Protein AF-A0AAN8IVN8-F1 (afdb_monomer)

Secondary structure (DSSP, 8-state):
-PPP--HHHHHHHHHHHHHHHTT-S-HHHHHHHTT---------PPSS---HHHHHIIIIIIIITTT-S-EEEE------STTHHHHHHHHHHHHHTT--EEEE-TT-TT---SS-SGGGTEEE-SPPHHHHHHHHHHHHHHTT---------SSTTHHHHHHHHHHHHHHHHHHH--

pLDDT: mean 81.19, std 12.85, range [35.75, 96.5]

Foldseek 3Di:
DADDPDPVVVVVVVVVLVCLLVLVDDPVSVVVNVPDRDDDFDLGAGDDAGDLVSLCCSCPVTVVVVVDQEAEAADPDLPLDPNLVVVLVNLQVQLVVVRAYEYEDQNRLLPDPVDDCVSSNYHYPHDHLLRVLLVVVVVCVVVVVPDDDDDDDPGRCRVVNVVSNVVSVVVVVVVVVD

Nearest PDB structures (foldseek):
  1ewk-assembly1_A  TM=6.893E-01  e=1.083E-02  Rattus norvegicus
  7dd7-assembly1_A  TM=6.695E-01  e=2.855E-02  Gallus gallus
  8jd1-assembly1_3  TM=7.230E-01  e=1.868E-01  Homo sapiens
  3rr2-assembly1_A  TM=3.334E-01  e=7.997E-01  Mycobacterium marinum M
  2zpu-assembly1_A  TM=4.147E-01  e=1.868E+00  Schizosaccharomyces pombe

InterPro domains:
  IPR001828 Receptor, ligand binding region [PF01094] (92-169)
  IPR028082 Periplasmic binding protein-like I [SSF53822] (85-172)

Sequence (178 aa):
HYANRSKAYDKAFKEVIRKINDGTSISSLRRLASKYTFGAVDCILPTGMFLVSDVLNCICNTIVRSKVALVIFVTASETYDSTTAAEQYFLTLAAYTGIPVIAWNADNSGFTFGKDLTPFRIIQMAPPIEHQIRAMIALLRRYSWSKFGVVCSQMAGSSEFIKSVRHEIAEASNKSAK

Structure (mmCIF, N/CA/C/O backbone):
data_AF-A0AAN8IVN8-F1
#
_entry.id   AF-A0AAN8IVN8-F1
#
loop_
_atom_site.group_PDB
_atom_site.id
_atom_site.type_symbol
_atom_site.label_atom_id
_atom_site.label_alt_id
_atom_site.label_comp_id
_atom_site.label_asym_id
_atom_site.label_entity_id
_atom_site.label_seq_id
_atom_site.pdbx_PDB_ins_code
_atom_site.Cartn_x
_atom_site.Cartn_y
_atom_site.Cartn_z
_atom_site.occupancy
_atom_site.B_iso_or_equiv
_atom_site.auth_seq_id
_atom_site.auth_comp_id
_atom_site.auth_asym_id
_atom_site.auth_atom_id
_atom_site.pdbx_PDB_model_num
ATOM 1 N N . HIS A 1 1 ? -22.993 7.144 -6.247 1.00 35.75 1 HIS A N 1
ATOM 2 C CA . HIS A 1 1 ? -23.231 5.699 -6.060 1.00 35.75 1 HIS A CA 1
ATOM 3 C C . HIS A 1 1 ? -22.227 5.184 -5.040 1.00 35.75 1 HIS A C 1
ATOM 5 O O . HIS A 1 1 ? -21.040 5.223 -5.323 1.00 35.75 1 HIS A O 1
ATOM 11 N N . TYR A 1 2 ? -22.668 4.806 -3.837 1.00 40.41 2 TYR A N 1
ATOM 12 C CA . TYR A 1 2 ? -21.771 4.225 -2.832 1.00 40.41 2 TYR A CA 1
ATOM 13 C C . TYR A 1 2 ? -21.287 2.852 -3.306 1.00 40.41 2 TYR A C 1
ATOM 15 O O . TYR A 1 2 ? -22.070 2.072 -3.849 1.00 40.41 2 TYR A O 1
ATOM 23 N N . ALA A 1 3 ? -19.995 2.586 -3.134 1.00 55.66 3 ALA A N 1
ATOM 24 C CA . ALA A 1 3 ? -19.373 1.330 -3.518 1.00 55.66 3 ALA A CA 1
ATOM 25 C C . ALA A 1 3 ? -20.035 0.143 -2.805 1.00 55.66 3 ALA A C 1
ATOM 27 O O . ALA A 1 3 ? -20.200 0.152 -1.584 1.00 55.66 3 ALA A O 1
ATOM 28 N N . ASN A 1 4 ? -20.336 -0.921 -3.551 1.00 57.69 4 ASN A N 1
ATOM 29 C CA . ASN A 1 4 ? -20.544 -2.223 -2.932 1.00 57.69 4 ASN A CA 1
ATOM 30 C C . ASN A 1 4 ? -19.182 -2.739 -2.459 1.00 57.69 4 ASN A C 1
ATOM 32 O O . ASN A 1 4 ? -18.261 -2.908 -3.256 1.00 57.69 4 ASN A O 1
ATOM 36 N N . ARG A 1 5 ? -19.068 -2.985 -1.152 1.00 67.31 5 ARG A N 1
ATOM 37 C CA . ARG A 1 5 ? -17.901 -3.592 -0.502 1.00 67.31 5 ARG A CA 1
ATOM 38 C C . ARG A 1 5 ? -17.382 -4.781 -1.320 1.00 67.31 5 ARG A C 1
ATOM 40 O O . ARG A 1 5 ? -18.162 -5.671 -1.670 1.00 67.31 5 ARG A O 1
ATOM 47 N N . SER A 1 6 ? -16.071 -4.839 -1.578 1.00 74.44 6 SER A N 1
ATOM 48 C CA . SER A 1 6 ? -15.468 -6.034 -2.180 1.00 74.44 6 SER A CA 1
ATOM 49 C C . SER A 1 6 ? -15.723 -7.235 -1.271 1.00 74.44 6 SER A C 1
ATOM 51 O O . SER A 1 6 ? -15.199 -7.315 -0.158 1.00 74.44 6 SER A O 1
ATOM 53 N N . LYS A 1 7 ? -16.545 -8.177 -1.748 1.00 79.94 7 LYS A N 1
ATOM 54 C CA . LYS A 1 7 ? -16.910 -9.389 -0.997 1.00 79.94 7 LYS A CA 1
ATOM 55 C C . LYS A 1 7 ? -15.683 -10.240 -0.664 1.00 79.94 7 LYS A C 1
ATOM 57 O O . LYS A 1 7 ? -15.658 -10.888 0.380 1.00 79.94 7 LYS A O 1
ATOM 62 N N . ALA A 1 8 ? -14.674 -10.228 -1.537 1.00 81.44 8 ALA A N 1
ATOM 63 C CA . ALA A 1 8 ? -13.428 -10.957 -1.335 1.00 81.44 8 ALA A CA 1
ATOM 64 C C . ALA A 1 8 ? -12.632 -10.381 -0.156 1.00 81.44 8 ALA A C 1
ATOM 66 O O . ALA A 1 8 ? -12.300 -11.123 0.769 1.00 81.44 8 ALA A O 1
ATOM 67 N N . TYR A 1 9 ? -12.399 -9.062 -0.143 1.00 81.38 9 TYR A N 1
ATOM 68 C CA . TYR A 1 9 ? -11.681 -8.412 0.956 1.00 81.38 9 TYR A CA 1
ATOM 69 C C . TYR A 1 9 ? -12.465 -8.471 2.264 1.00 81.38 9 TYR A C 1
ATOM 71 O O . TYR A 1 9 ? -11.883 -8.786 3.295 1.00 81.38 9 TYR A O 1
ATOM 79 N N . ASP A 1 10 ? -13.785 -8.261 2.233 1.00 84.19 10 ASP A N 1
ATOM 80 C CA . ASP A 1 10 ? -14.632 -8.397 3.424 1.00 84.19 10 ASP A CA 1
ATOM 81 C C . ASP A 1 10 ? -14.490 -9.776 4.078 1.00 84.19 10 ASP A C 1
ATOM 83 O O . ASP A 1 10 ? -14.203 -9.897 5.271 1.00 84.19 10 ASP A O 1
ATOM 87 N N . LYS A 1 11 ? -14.632 -10.835 3.272 1.00 88.56 11 LYS A N 1
ATOM 88 C CA . LYS A 1 11 ? -14.490 -12.211 3.746 1.00 88.56 11 LYS A CA 1
ATOM 89 C C . LYS A 1 11 ? -13.089 -12.469 4.298 1.00 88.56 11 LYS A C 1
ATOM 91 O O . LYS A 1 11 ? -12.967 -13.084 5.356 1.00 88.56 11 LYS A O 1
ATOM 96 N N . ALA A 1 12 ? -12.050 -11.996 3.610 1.00 88.00 12 ALA A N 1
ATOM 97 C CA . ALA A 1 12 ? -10.670 -12.156 4.053 1.00 88.00 12 ALA A CA 1
ATOM 98 C C . ALA A 1 12 ? -10.418 -11.457 5.399 1.00 88.00 12 ALA A C 1
ATOM 100 O O . ALA A 1 12 ? -9.887 -12.082 6.314 1.00 88.00 12 ALA A O 1
ATOM 101 N N . PHE A 1 13 ? -10.855 -10.205 5.562 1.00 88.44 13 PHE A N 1
ATOM 102 C CA . PHE A 1 13 ? -10.682 -9.459 6.810 1.00 88.44 13 PHE A CA 1
ATOM 103 C C . PHE A 1 13 ? -11.435 -10.086 7.978 1.00 88.44 13 PHE A C 1
ATOM 105 O O . PHE A 1 13 ? -10.852 -10.274 9.047 1.00 88.44 13 PHE A O 1
ATOM 112 N N . LYS A 1 14 ? -12.701 -10.468 7.775 1.00 89.88 14 LYS A N 1
ATOM 113 C CA . LYS A 1 14 ? -13.495 -11.154 8.804 1.00 89.88 14 LYS A CA 1
ATOM 114 C C . LYS A 1 14 ? -12.831 -12.449 9.252 1.00 89.88 14 LYS A C 1
ATOM 116 O O . LYS A 1 14 ? -12.724 -12.697 10.450 1.00 89.88 14 LYS A O 1
ATOM 121 N N . GLU A 1 15 ? -12.338 -13.244 8.307 1.00 90.44 15 GLU A N 1
ATOM 122 C CA . GLU A 1 15 ? -11.672 -14.505 8.619 1.00 90.44 15 GLU A CA 1
ATOM 123 C C . GLU A 1 15 ? -10.339 -14.296 9.349 1.00 90.44 15 GLU A C 1
ATOM 125 O O . GLU A 1 15 ? -10.034 -15.024 10.293 1.00 90.44 15 GLU A O 1
ATOM 130 N N . VAL A 1 16 ? -9.556 -13.285 8.965 1.00 88.62 16 VAL A N 1
ATOM 131 C CA . VAL A 1 16 ? -8.301 -12.944 9.651 1.00 88.62 16 VAL A CA 1
ATOM 132 C C . VAL A 1 16 ? -8.567 -12.497 11.087 1.00 88.62 16 VAL A C 1
ATOM 134 O O . VAL A 1 16 ? -7.938 -13.017 12.006 1.00 88.62 16 VAL A O 1
ATOM 137 N N . ILE A 1 17 ? -9.524 -11.591 11.302 1.00 90.00 17 ILE A N 1
ATOM 138 C CA . ILE A 1 17 ? -9.888 -11.115 12.646 1.00 90.00 17 ILE A CA 1
ATOM 139 C C . ILE A 1 17 ? -10.388 -12.274 13.507 1.00 90.00 17 ILE A C 1
ATOM 141 O O . ILE A 1 17 ? -9.952 -12.420 14.648 1.00 90.00 17 ILE A O 1
ATOM 145 N N . ARG A 1 18 ? -11.239 -13.140 12.945 1.00 90.19 18 ARG A N 1
ATOM 146 C CA . ARG A 1 18 ? -11.730 -14.339 13.627 1.00 90.19 18 ARG A CA 1
ATOM 147 C C . ARG A 1 18 ? -10.575 -15.246 14.060 1.00 90.19 18 ARG A C 1
ATOM 149 O O . ARG A 1 18 ? -10.473 -15.574 15.233 1.00 90.19 18 ARG A O 1
ATOM 156 N N . LYS A 1 19 ? -9.646 -15.582 13.157 1.00 88.88 19 LYS A N 1
ATOM 157 C CA . LYS A 1 19 ? -8.476 -16.422 13.482 1.00 88.88 19 LYS A CA 1
ATOM 158 C C . LYS A 1 19 ? -7.558 -15.811 14.541 1.00 88.88 19 LYS A C 1
ATOM 160 O O . LYS A 1 19 ? -6.972 -16.547 15.337 1.00 88.88 19 LYS A O 1
ATOM 165 N N . ILE A 1 20 ? -7.399 -14.485 14.536 1.00 87.94 20 ILE A N 1
ATOM 166 C CA . ILE A 1 20 ? -6.619 -13.775 15.556 1.00 87.94 20 ILE A CA 1
ATOM 167 C C . ILE A 1 20 ? -7.318 -13.893 16.910 1.00 87.94 20 ILE A C 1
ATOM 169 O O . ILE A 1 20 ? -6.680 -14.320 17.867 1.00 87.94 20 ILE A O 1
ATOM 173 N N . ASN A 1 21 ? -8.611 -13.577 16.981 1.00 89.69 21 ASN A N 1
ATOM 174 C CA . ASN A 1 21 ? -9.381 -13.617 18.226 1.00 89.69 21 ASN A CA 1
ATOM 175 C C . ASN A 1 21 ? -9.509 -15.040 18.792 1.00 89.69 21 ASN A C 1
ATOM 177 O O . ASN A 1 21 ? -9.372 -15.228 19.996 1.00 89.69 21 ASN A O 1
ATOM 181 N N . ASP A 1 22 ? -9.675 -16.046 17.931 1.00 87.25 22 ASP A N 1
ATOM 182 C CA . ASP A 1 22 ? -9.774 -17.454 18.334 1.00 87.25 22 ASP A CA 1
ATOM 183 C C . ASP A 1 22 ? -8.418 -18.038 18.788 1.00 87.25 22 ASP A C 1
ATOM 185 O O . ASP A 1 22 ? -8.343 -19.189 19.216 1.00 87.25 22 ASP A O 1
ATOM 189 N N . GLY A 1 23 ? -7.307 -17.299 18.641 1.00 79.56 23 GLY A N 1
ATOM 190 C CA . GLY A 1 23 ? -5.965 -17.780 18.994 1.00 79.56 23 GLY A CA 1
ATOM 191 C C . GLY A 1 23 ? -5.499 -18.995 18.176 1.00 79.56 23 GLY A C 1
ATOM 192 O O . GLY A 1 23 ? -4.530 -19.666 18.554 1.00 79.56 23 GLY A O 1
ATOM 193 N N . THR A 1 24 ? -6.183 -19.270 17.059 1.00 74.62 24 THR A N 1
ATOM 194 C CA . THR A 1 24 ? -5.879 -20.338 16.088 1.00 74.62 24 THR A CA 1
ATOM 195 C C . THR A 1 24 ? -4.793 -19.927 15.092 1.00 74.62 24 THR A C 1
ATOM 197 O O . THR A 1 24 ? -4.368 -20.726 14.261 1.00 74.62 24 THR A O 1
ATOM 200 N N . SER A 1 25 ? -4.330 -18.681 15.188 1.00 69.06 25 SER A N 1
ATOM 201 C CA . SER A 1 25 ? -3.218 -18.142 14.413 1.00 69.06 25 SER A CA 1
ATOM 202 C C . SER A 1 25 ? -1.839 -18.541 14.982 1.00 69.06 25 SER A C 1
ATOM 204 O O . SER A 1 25 ? -1.731 -19.317 15.932 1.00 69.06 25 SER A O 1
ATOM 206 N N . ILE A 1 26 ? -0.767 -18.011 14.382 1.00 71.56 26 ILE A N 1
ATOM 207 C CA . ILE A 1 26 ? 0.643 -18.265 14.736 1.00 71.56 26 ILE A CA 1
ATOM 208 C C . ILE A 1 26 ? 0.877 -18.031 16.243 1.00 71.56 26 ILE A C 1
ATOM 210 O O . ILE A 1 26 ? 0.257 -17.158 16.852 1.00 71.56 26 ILE A O 1
ATOM 214 N N . SER A 1 27 ? 1.797 -18.786 16.855 1.00 70.31 27 SER A N 1
ATOM 215 C CA . SER A 1 27 ? 2.101 -18.756 18.300 1.00 70.31 27 SER A CA 1
ATOM 216 C C . SER A 1 27 ? 2.322 -17.349 18.880 1.00 70.31 27 SER A C 1
ATOM 218 O O . SER A 1 27 ? 1.907 -17.075 20.007 1.00 70.31 27 SER A O 1
ATOM 220 N N . SER A 1 28 ? 2.906 -16.432 18.103 1.00 70.44 28 SER A N 1
ATOM 221 C CA . SER A 1 28 ? 3.106 -15.022 18.464 1.00 70.44 28 SER A CA 1
ATOM 222 C C . SER A 1 28 ? 1.795 -14.242 18.644 1.00 70.44 28 SER A C 1
ATOM 224 O O . SER A 1 28 ? 1.711 -13.375 19.517 1.00 70.44 28 SER A O 1
ATOM 226 N N . LEU A 1 29 ? 0.757 -14.574 17.873 1.00 74.12 29 LEU A N 1
ATOM 227 C CA . LEU A 1 29 ? -0.564 -13.941 17.921 1.00 74.12 29 LEU A CA 1
ATOM 228 C C . LEU A 1 29 ? -1.448 -14.519 19.032 1.00 74.12 29 LEU A C 1
ATOM 230 O O . LEU A 1 29 ? -2.294 -13.803 19.564 1.00 74.12 29 LEU A O 1
ATOM 234 N N . ARG A 1 30 ? -1.208 -15.762 19.470 1.00 77.00 30 ARG A N 1
ATOM 235 C CA . ARG A 1 30 ? -1.944 -16.370 20.595 1.00 77.00 30 ARG A CA 1
ATOM 236 C C . ARG A 1 30 ? -1.813 -15.550 21.885 1.00 77.00 30 ARG A C 1
ATOM 238 O O . ARG A 1 30 ? -2.778 -15.398 22.628 1.00 77.00 30 ARG A O 1
ATOM 245 N N . ARG A 1 31 ? -0.641 -14.951 22.122 1.00 81.75 31 ARG A N 1
ATOM 246 C CA . ARG A 1 31 ? -0.412 -14.048 23.264 1.00 81.75 31 ARG A CA 1
ATOM 247 C C . ARG A 1 31 ? -1.229 -12.754 23.170 1.00 81.75 31 ARG A C 1
ATOM 249 O O . ARG A 1 31 ? -1.609 -12.203 24.200 1.00 81.75 31 ARG A O 1
ATOM 256 N N . LEU A 1 32 ? -1.491 -12.259 21.959 1.00 81.19 32 LEU A N 1
ATOM 257 C CA . LEU A 1 32 ? -2.350 -11.090 21.753 1.00 81.19 32 LEU A CA 1
ATOM 258 C C . LEU A 1 32 ? -3.817 -11.455 21.963 1.00 81.19 32 LEU A C 1
ATOM 260 O O . LEU A 1 32 ? -4.496 -10.739 22.687 1.00 81.19 32 LEU A O 1
ATOM 264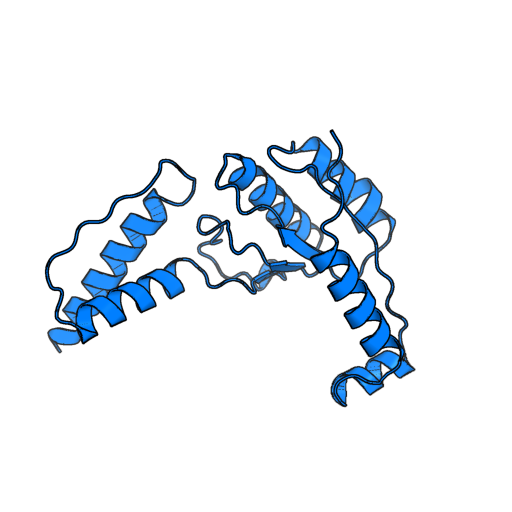 N N . ALA A 1 33 ? -4.259 -12.595 21.429 1.00 82.88 33 ALA A N 1
ATOM 265 C CA . ALA A 1 33 ? -5.625 -13.098 21.586 1.00 82.88 33 ALA A CA 1
ATOM 266 C C . ALA A 1 33 ? -6.037 -13.257 23.060 1.00 82.88 33 ALA A C 1
ATOM 268 O O . ALA A 1 33 ? -7.166 -12.967 23.431 1.00 82.88 33 ALA A O 1
ATOM 269 N N . SER A 1 34 ? -5.097 -13.648 23.932 1.00 84.81 34 SER A N 1
ATOM 270 C CA . SER A 1 34 ? -5.359 -13.751 25.377 1.00 84.81 34 SER A CA 1
ATOM 271 C C . SER A 1 34 ? -5.525 -12.408 26.102 1.00 84.81 34 SER A C 1
ATOM 273 O O . SER A 1 34 ? -5.957 -12.393 27.250 1.00 84.81 34 SER A O 1
ATOM 275 N N . LYS A 1 35 ? -5.124 -11.291 25.481 1.00 88.44 35 LYS A N 1
ATOM 276 C CA . LYS A 1 35 ? -5.073 -9.961 26.117 1.00 88.44 35 LYS A CA 1
ATOM 277 C C . LYS A 1 35 ? -5.962 -8.923 25.439 1.00 88.44 35 LYS A C 1
ATOM 279 O O . LYS A 1 35 ? -6.313 -7.931 26.069 1.00 88.44 35 LYS A O 1
ATOM 284 N N . TYR A 1 36 ? -6.284 -9.126 24.167 1.00 88.56 36 TYR A N 1
ATOM 285 C CA . TYR A 1 36 ? -6.974 -8.160 23.328 1.00 88.56 36 TYR A CA 1
ATOM 286 C C . TYR A 1 36 ? -7.990 -8.864 22.436 1.00 88.56 36 TYR A C 1
ATOM 288 O O . TYR A 1 36 ? -7.738 -9.956 21.929 1.00 88.56 36 TYR A O 1
ATOM 296 N N . THR A 1 37 ? -9.103 -8.183 22.185 1.00 90.50 37 THR A N 1
ATOM 297 C CA . THR A 1 37 ? -10.094 -8.576 21.184 1.00 90.50 37 THR A CA 1
ATOM 298 C C . THR A 1 37 ? -10.064 -7.562 20.054 1.00 90.50 37 THR A C 1
ATOM 300 O O . THR A 1 37 ? -10.208 -6.361 20.280 1.00 90.50 37 THR A O 1
ATOM 303 N N . PHE A 1 38 ? -9.859 -8.040 18.833 1.00 89.69 38 PHE A N 1
ATOM 304 C CA . PHE A 1 38 ? -9.792 -7.201 17.647 1.00 89.69 38 PHE A CA 1
ATOM 305 C C . PHE A 1 38 ? -11.185 -7.033 17.043 1.00 89.69 38 PHE A C 1
ATOM 307 O O . PHE A 1 38 ? -11.905 -8.013 16.839 1.00 89.69 38 PHE A O 1
ATOM 314 N N . GLY A 1 39 ? -11.544 -5.787 16.736 1.00 91.62 39 GLY A N 1
ATOM 315 C CA . GLY A 1 39 ? -12.751 -5.420 16.000 1.00 91.62 39 GLY A CA 1
ATOM 316 C C . GLY A 1 39 ? -12.400 -4.673 14.715 1.00 91.62 39 GLY A C 1
ATOM 317 O O . GLY A 1 39 ? -11.383 -3.981 14.656 1.00 91.62 39 GLY A O 1
ATOM 318 N N . ALA A 1 40 ? -13.239 -4.817 13.689 1.00 91.25 40 ALA A N 1
ATOM 319 C CA . ALA A 1 40 ? -13.135 -4.035 12.461 1.00 91.25 40 ALA A CA 1
ATOM 320 C C . ALA A 1 40 ? -13.981 -2.763 12.564 1.00 91.25 40 ALA A C 1
ATOM 322 O O . ALA A 1 40 ? -15.120 -2.809 13.028 1.00 91.25 40 ALA A O 1
ATOM 323 N N . VAL A 1 41 ? -13.437 -1.653 12.071 1.00 93.12 41 VAL A N 1
ATOM 324 C CA . VAL A 1 41 ? -14.181 -0.419 11.812 1.00 93.12 41 VAL A CA 1
ATOM 325 C C . VAL A 1 41 ? -14.068 -0.142 10.323 1.00 93.12 41 VAL A C 1
ATOM 327 O O . VAL A 1 41 ? -12.968 0.045 9.805 1.00 93.12 41 VAL A O 1
ATOM 330 N N . ASP A 1 42 ? -15.205 -0.146 9.634 1.00 90.44 42 ASP A N 1
ATOM 331 C CA . ASP A 1 42 ? -15.236 0.019 8.188 1.00 90.44 42 ASP A CA 1
ATOM 332 C C . ASP A 1 42 ? -15.258 1.498 7.814 1.00 90.44 42 ASP A C 1
ATOM 334 O O . ASP A 1 42 ? -16.136 2.248 8.237 1.00 90.44 42 ASP A O 1
ATOM 338 N N . CYS A 1 43 ? -14.315 1.895 6.963 1.00 90.38 43 CYS A N 1
ATOM 339 C CA . CYS A 1 43 ? -14.267 3.219 6.366 1.00 90.38 43 CYS A CA 1
ATOM 340 C C . CYS A 1 43 ? -14.226 3.080 4.845 1.00 90.38 43 CYS A C 1
ATOM 342 O O . CYS A 1 43 ? -13.167 2.876 4.255 1.00 90.38 43 CYS A O 1
ATOM 344 N N . ILE A 1 44 ? -15.405 3.084 4.222 1.00 86.69 44 ILE A N 1
ATOM 345 C CA . ILE A 1 44 ? -15.559 2.752 2.803 1.00 86.69 44 ILE A CA 1
ATOM 346 C C . ILE A 1 44 ? -15.536 4.041 1.988 1.00 86.69 44 ILE A C 1
ATOM 348 O O . ILE A 1 44 ? -16.476 4.835 2.048 1.00 86.69 44 ILE A O 1
ATOM 352 N N . LEU A 1 45 ? -14.468 4.229 1.217 1.00 85.69 45 LEU A N 1
ATOM 353 C CA . LEU A 1 45 ? -14.384 5.297 0.226 1.00 85.69 45 LEU A CA 1
ATOM 354 C C . LEU A 1 45 ? -15.172 4.915 -1.045 1.00 85.69 45 LEU A C 1
ATOM 356 O O . LEU A 1 45 ? -15.316 3.723 -1.344 1.00 85.69 45 LEU A O 1
ATOM 360 N N . PRO A 1 46 ? -15.713 5.898 -1.788 1.00 80.31 46 PRO A N 1
ATOM 361 C CA . PRO A 1 46 ? -16.348 5.653 -3.081 1.00 80.31 46 PRO A CA 1
ATOM 362 C C . PRO A 1 46 ? -15.428 4.919 -4.070 1.00 80.31 46 PRO A C 1
ATOM 364 O O . PRO A 1 46 ? -14.215 5.103 -4.061 1.00 80.31 46 PRO A O 1
ATOM 367 N N . THR A 1 47 ? -16.016 4.099 -4.943 1.00 73.44 47 THR A N 1
ATOM 368 C CA . THR A 1 47 ? -15.322 3.490 -6.091 1.00 73.44 47 THR A CA 1
ATOM 369 C C . THR A 1 47 ? -15.128 4.511 -7.203 1.00 73.44 47 THR A C 1
ATOM 371 O O . THR A 1 47 ? -16.058 5.269 -7.491 1.00 73.44 47 THR A O 1
ATOM 374 N N . GLY A 1 48 ? -13.983 4.465 -7.884 1.00 70.19 48 GLY A N 1
ATOM 375 C CA . GLY A 1 48 ? -13.603 5.511 -8.833 1.00 70.19 48 GLY A CA 1
ATOM 376 C C . GLY A 1 48 ? -13.284 6.807 -8.090 1.00 70.19 48 GLY A C 1
ATOM 377 O O . GLY A 1 48 ? -12.888 6.770 -6.927 1.00 70.19 48 GLY A O 1
ATOM 378 N N . MET A 1 49 ? -13.437 7.957 -8.752 1.00 72.50 49 MET A N 1
ATOM 379 C CA . MET A 1 49 ? -13.063 9.260 -8.186 1.00 72.50 49 MET A CA 1
ATOM 380 C C . MET A 1 49 ? -13.782 9.548 -6.859 1.00 72.50 49 MET A C 1
ATOM 382 O O . MET A 1 49 ? -14.999 9.724 -6.829 1.00 72.50 49 MET A O 1
ATOM 386 N N . PHE A 1 50 ? -13.009 9.657 -5.777 1.00 78.06 50 PHE A N 1
ATOM 387 C CA . PHE A 1 50 ? -13.461 10.181 -4.489 1.00 78.06 50 PHE A CA 1
ATOM 388 C C . PHE A 1 50 ? -12.762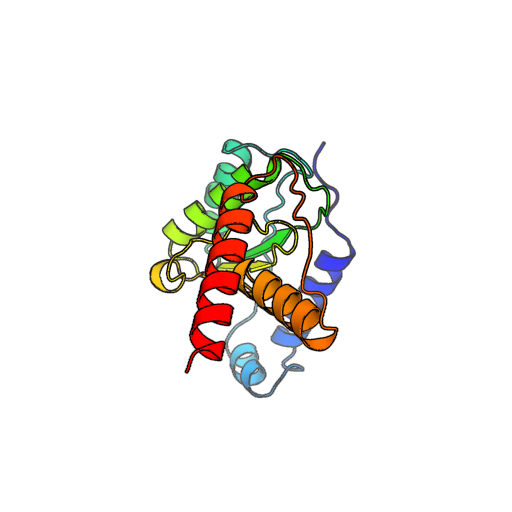 11.504 -4.174 1.00 78.06 50 PHE A C 1
ATOM 390 O O . PHE A 1 50 ? -11.649 11.771 -4.634 1.00 78.06 50 PHE A O 1
ATOM 397 N N . LEU A 1 51 ? -13.437 12.359 -3.413 1.00 83.62 51 LEU A N 1
ATOM 398 C CA . LEU A 1 51 ? -12.982 13.713 -3.121 1.00 83.62 51 LEU A CA 1
ATOM 399 C C . LEU A 1 51 ? -12.274 13.784 -1.766 1.00 83.62 51 LEU A C 1
ATOM 401 O O . LEU A 1 51 ? -12.426 12.927 -0.894 1.00 83.62 51 LEU A O 1
ATOM 405 N N . VAL A 1 52 ? -11.548 14.882 -1.547 1.00 85.19 52 VAL A N 1
ATOM 406 C CA . VAL A 1 52 ? -10.925 15.198 -0.250 1.00 85.19 52 VAL A CA 1
ATOM 407 C C . VAL A 1 52 ? -11.954 15.189 0.888 1.00 85.19 52 VAL A C 1
ATOM 409 O O . VAL A 1 52 ? -11.649 14.735 1.986 1.00 85.19 52 VAL A O 1
ATOM 412 N N . SER A 1 53 ? -13.191 15.620 0.632 1.00 89.62 53 SER A N 1
ATOM 413 C CA . SER A 1 53 ? -14.278 15.561 1.616 1.00 89.62 53 SER A CA 1
ATOM 414 C C . SER A 1 53 ? -14.615 14.135 2.052 1.00 89.62 53 SER A C 1
ATOM 416 O O . SER A 1 53 ? -14.899 13.918 3.228 1.00 89.62 53 SER A O 1
ATOM 418 N N . ASP A 1 54 ? -14.555 13.158 1.143 1.00 89.81 54 ASP A N 1
ATOM 419 C CA . ASP A 1 54 ? -14.813 11.749 1.462 1.00 89.81 54 ASP A CA 1
ATOM 420 C C . ASP A 1 54 ? -13.704 11.192 2.357 1.00 89.81 54 ASP A C 1
ATOM 422 O O . ASP A 1 54 ? -13.977 10.526 3.358 1.00 89.81 54 ASP A O 1
ATOM 426 N N . VAL A 1 55 ? -12.452 11.555 2.057 1.00 90.12 55 VAL A N 1
ATOM 427 C CA . VAL A 1 55 ? -11.284 11.222 2.884 1.00 90.12 55 VAL A CA 1
ATOM 428 C C . VAL A 1 55 ? -11.395 11.835 4.278 1.00 90.12 55 VAL A C 1
ATOM 430 O O . VAL A 1 55 ? -11.224 11.128 5.271 1.00 90.12 55 VAL A O 1
ATOM 433 N N . LEU A 1 56 ? -11.709 13.129 4.373 1.00 92.75 56 LEU A N 1
ATOM 434 C CA . LEU A 1 56 ? -11.852 13.827 5.652 1.00 92.75 56 LEU A CA 1
ATOM 435 C C . LEU A 1 56 ? -12.994 13.247 6.483 1.00 92.75 56 LEU A C 1
ATOM 437 O O . LEU A 1 56 ? -12.823 13.014 7.677 1.00 92.75 56 LEU A O 1
ATOM 441 N N . ASN A 1 57 ? -14.138 12.955 5.863 1.00 93.56 57 ASN A N 1
ATOM 442 C CA . ASN A 1 57 ? -15.248 12.297 6.545 1.00 93.56 57 ASN A CA 1
ATOM 443 C C . ASN A 1 57 ? -14.843 10.915 7.064 1.00 93.56 57 ASN A C 1
ATOM 445 O O . ASN A 1 57 ? -15.129 10.581 8.213 1.00 93.56 57 ASN A O 1
ATOM 449 N N . CYS A 1 58 ? -14.140 10.131 6.248 1.00 93.56 58 CYS A N 1
ATOM 450 C CA . CYS A 1 58 ? -13.636 8.825 6.642 1.00 93.56 58 CYS A CA 1
ATOM 451 C C . CYS A 1 58 ? -12.676 8.931 7.844 1.00 93.56 58 CYS A C 1
ATOM 453 O O . CYS A 1 58 ? -12.884 8.301 8.886 1.00 93.56 58 CYS A O 1
ATOM 455 N N . ILE A 1 59 ? -11.666 9.795 7.757 1.00 93.94 59 ILE A N 1
ATOM 456 C CA . ILE A 1 59 ? -10.657 9.936 8.808 1.00 93.94 59 ILE A CA 1
ATOM 457 C C . ILE A 1 59 ? -11.261 10.531 10.085 1.00 93.94 59 ILE A C 1
ATOM 459 O O . ILE A 1 59 ? -11.168 9.923 11.152 1.00 93.94 59 ILE A O 1
ATOM 463 N N . CYS A 1 60 ? -11.920 11.684 9.997 1.00 94.31 60 CYS A N 1
ATOM 464 C CA . CYS A 1 60 ? -12.397 12.408 11.173 1.00 94.31 60 CYS A CA 1
ATOM 465 C C . CYS A 1 60 ? -13.592 11.716 11.836 1.00 94.31 60 CYS A C 1
ATOM 467 O O . CYS A 1 60 ? -13.597 11.518 13.053 1.00 94.31 60 CYS A O 1
ATOM 469 N N . ASN A 1 61 ? -14.601 11.321 11.054 1.00 95.56 61 ASN A N 1
ATOM 470 C CA . ASN A 1 61 ? -15.869 10.849 11.616 1.00 95.56 61 ASN A CA 1
ATOM 471 C C . ASN A 1 61 ? -15.885 9.346 11.899 1.00 95.56 61 ASN A C 1
ATOM 473 O O . ASN A 1 61 ? -16.730 8.906 12.680 1.00 95.56 61 ASN A O 1
ATOM 477 N N . THR A 1 62 ? -14.956 8.577 11.320 1.00 95.19 62 THR A N 1
ATOM 478 C CA . THR A 1 62 ? -14.904 7.117 11.489 1.00 95.19 62 THR A CA 1
ATOM 479 C C . THR A 1 62 ? -13.621 6.675 12.184 1.00 95.19 62 THR A C 1
ATOM 481 O O . THR A 1 62 ? -13.693 6.160 13.298 1.00 95.19 62 THR A O 1
ATOM 484 N N . ILE A 1 63 ? -12.451 6.907 11.582 1.00 95.38 63 ILE A N 1
ATOM 485 C CA . ILE A 1 63 ? -11.159 6.381 12.067 1.00 95.38 63 ILE A CA 1
ATOM 486 C C . ILE A 1 63 ? -10.788 6.995 13.424 1.00 95.38 63 ILE A C 1
ATOM 488 O O . ILE A 1 63 ? -10.635 6.279 14.417 1.00 95.38 63 ILE A O 1
ATOM 492 N N . VAL A 1 64 ? -10.698 8.326 13.491 1.00 94.31 64 VAL A N 1
ATOM 493 C CA . VAL A 1 64 ? -10.303 9.053 14.708 1.00 94.31 64 VAL A CA 1
ATOM 494 C C . VAL A 1 64 ? -11.376 8.918 15.786 1.00 94.31 64 VAL A C 1
ATOM 496 O O . VAL A 1 64 ? -11.066 8.608 16.937 1.00 94.31 64 VAL A O 1
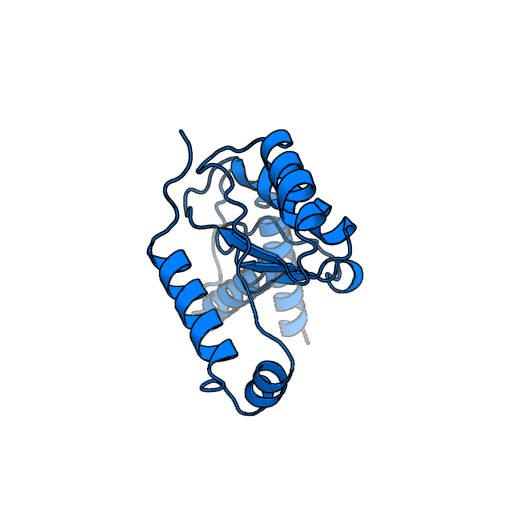ATOM 499 N N . ARG A 1 65 ? -12.653 9.074 15.414 1.00 95.44 65 ARG A N 1
ATOM 500 C CA . ARG A 1 65 ? -13.781 8.964 16.350 1.00 95.44 65 ARG A CA 1
ATOM 501 C C . ARG A 1 65 ? -13.879 7.584 17.003 1.00 95.44 65 ARG A C 1
ATOM 503 O O . ARG A 1 65 ? -14.167 7.502 18.196 1.00 95.44 65 ARG A O 1
ATOM 510 N N . SER A 1 66 ? -13.607 6.519 16.248 1.00 95.62 66 SER A N 1
ATOM 511 C CA . SER A 1 66 ? -13.640 5.138 16.753 1.00 95.62 66 SER A CA 1
ATOM 512 C C . SER A 1 66 ? -12.368 4.730 17.499 1.00 95.62 66 SER A C 1
ATOM 514 O O . SER A 1 66 ? -12.293 3.603 17.981 1.00 95.62 66 SER A O 1
ATOM 516 N N . LYS A 1 67 ? -11.377 5.630 17.613 1.00 94.69 67 LYS A N 1
ATOM 517 C CA . LYS A 1 67 ? -10.098 5.395 18.302 1.00 94.69 67 LYS A CA 1
ATOM 518 C C . LYS A 1 67 ? -9.390 4.130 17.804 1.00 94.69 67 LYS A C 1
ATOM 520 O O . LYS A 1 67 ? -8.948 3.302 18.601 1.00 94.69 67 LYS A O 1
ATOM 525 N N . VAL A 1 68 ? -9.315 3.955 16.484 1.00 95.00 68 VAL A N 1
ATOM 526 C CA . VAL A 1 68 ? -8.663 2.773 15.907 1.00 95.00 68 VAL A CA 1
ATOM 527 C C . VAL A 1 68 ? -7.162 2.766 16.216 1.00 95.00 68 VAL A C 1
ATOM 529 O O . VAL A 1 68 ? -6.514 3.810 16.243 1.00 95.00 68 VAL A O 1
ATOM 532 N N . ALA A 1 69 ? -6.600 1.577 16.442 1.00 93.19 69 ALA A N 1
ATOM 533 C CA . ALA A 1 69 ? -5.179 1.406 16.764 1.00 93.19 69 ALA A CA 1
ATOM 534 C C . ALA A 1 69 ? -4.285 1.196 15.526 1.00 93.19 69 ALA A C 1
ATOM 536 O O . ALA A 1 69 ? -3.068 1.345 15.611 1.00 93.19 69 ALA A O 1
ATOM 537 N N . LEU A 1 70 ? -4.880 0.812 14.396 1.00 93.56 70 LEU A N 1
ATOM 538 C CA . LEU A 1 70 ? -4.207 0.463 13.149 1.00 93.56 70 LEU A CA 1
ATOM 539 C C . LEU A 1 70 ? -5.172 0.712 11.989 1.00 93.56 70 LEU A C 1
ATOM 541 O O . LEU A 1 70 ? -6.342 0.336 12.076 1.00 93.56 70 LEU A O 1
ATOM 545 N N . VAL A 1 71 ? -4.674 1.290 10.899 1.00 94.06 71 VAL A N 1
ATOM 546 C CA . VAL A 1 71 ? -5.414 1.407 9.639 1.00 94.06 71 VAL A CA 1
ATOM 547 C C . VAL A 1 71 ? -4.861 0.392 8.648 1.00 94.06 71 VAL A C 1
ATOM 549 O O . VAL A 1 71 ? -3.655 0.338 8.419 1.00 94.06 71 VAL A O 1
ATOM 552 N N . ILE A 1 72 ? -5.742 -0.399 8.035 1.00 91.81 72 ILE A N 1
ATOM 553 C CA . ILE A 1 72 ? -5.394 -1.220 6.874 1.00 91.81 72 ILE A CA 1
ATOM 554 C C . ILE A 1 72 ? -6.076 -0.595 5.664 1.00 91.81 72 ILE A C 1
ATOM 556 O O . ILE A 1 72 ? -7.302 -0.592 5.573 1.00 91.81 72 ILE A O 1
ATOM 560 N N . PHE A 1 73 ? -5.277 -0.032 4.765 1.00 89.00 73 PHE A N 1
ATOM 561 C CA . PHE A 1 73 ? -5.761 0.606 3.548 1.00 89.00 73 PHE A CA 1
ATOM 562 C C . PHE A 1 73 ? -5.629 -0.365 2.379 1.00 89.00 73 PHE A C 1
ATOM 564 O O . PHE A 1 73 ? -4.531 -0.850 2.111 1.00 89.00 73 PHE A O 1
ATOM 571 N N . VAL A 1 74 ? -6.740 -0.656 1.702 1.00 84.62 74 VAL A N 1
ATOM 572 C CA . VAL A 1 74 ? -6.779 -1.574 0.558 1.00 84.62 74 VAL A CA 1
ATOM 573 C C . VAL A 1 74 ? -7.566 -0.943 -0.574 1.00 84.62 74 VAL A C 1
ATOM 575 O O . VAL A 1 74 ? -8.699 -0.503 -0.371 1.00 84.62 74 VAL A O 1
ATOM 578 N N . THR A 1 75 ? -6.985 -0.958 -1.765 1.00 77.50 75 THR A N 1
ATOM 579 C CA . THR A 1 75 ? -7.650 -0.570 -3.007 1.00 77.50 75 THR A CA 1
ATOM 580 C C . THR A 1 75 ? -8.207 -1.830 -3.671 1.00 77.50 75 THR A C 1
ATOM 582 O O . THR A 1 75 ? -7.555 -2.872 -3.735 1.00 77.50 75 THR A O 1
ATOM 585 N N . ALA A 1 76 ? -9.476 -1.783 -4.079 1.00 67.38 76 ALA A N 1
ATOM 586 C CA . ALA A 1 76 ? -10.147 -2.900 -4.752 1.00 67.38 76 ALA A CA 1
ATOM 587 C C . ALA A 1 76 ? -10.398 -2.634 -6.239 1.00 67.38 76 ALA A C 1
ATOM 589 O O . ALA A 1 76 ? -10.976 -3.481 -6.919 1.00 67.38 76 ALA A O 1
ATOM 590 N N . SER A 1 77 ? -10.016 -1.452 -6.717 1.00 60.59 77 SER A N 1
ATOM 591 C CA . SER A 1 77 ? -10.157 -1.068 -8.110 1.00 60.59 77 SER A CA 1
ATOM 592 C C . SER A 1 77 ? -8.811 -1.238 -8.792 1.00 60.59 77 SER A C 1
ATOM 594 O O . SER A 1 77 ? -7.831 -0.680 -8.336 1.00 60.59 77 SER A O 1
ATOM 596 N N . GLU A 1 78 ? -8.764 -1.984 -9.891 1.00 55.44 78 GLU A N 1
ATOM 597 C CA . GLU A 1 78 ? -7.624 -1.970 -10.824 1.00 55.44 78 GLU A CA 1
ATOM 598 C C . GLU A 1 78 ? -7.850 -0.938 -11.943 1.00 55.44 78 GLU A C 1
ATOM 600 O O . GLU A 1 78 ? -7.179 -0.937 -12.975 1.00 55.44 78 GLU A O 1
ATOM 605 N N . THR A 1 79 ? -8.850 -0.064 -11.783 1.00 54.03 79 THR A N 1
ATOM 606 C CA . THR A 1 79 ? -9.102 1.018 -12.729 1.00 54.03 79 THR A CA 1
ATOM 607 C C . THR A 1 79 ? -8.033 2.080 -12.530 1.00 54.03 79 THR A C 1
ATOM 609 O O . THR A 1 79 ? -8.158 2.937 -11.663 1.00 54.03 79 THR A O 1
ATOM 612 N N . TYR A 1 80 ? -6.983 1.993 -13.341 1.00 54.03 80 TYR A N 1
ATOM 6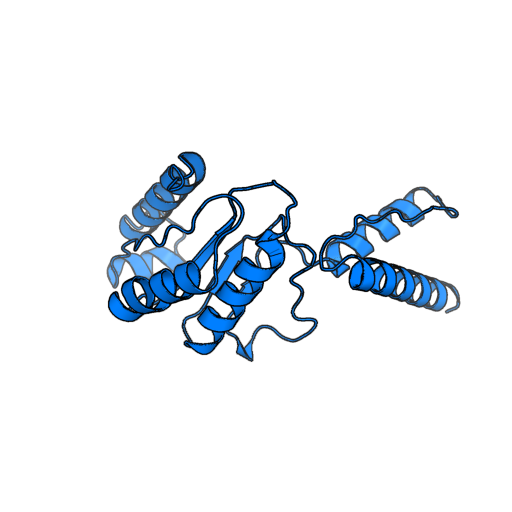13 C CA . TYR A 1 80 ? -5.908 2.969 -13.489 1.00 54.03 80 TYR A CA 1
ATOM 614 C C . TYR A 1 80 ? -6.451 4.344 -13.942 1.00 54.03 80 TYR A C 1
ATOM 616 O O . TYR A 1 80 ? -6.285 4.745 -15.094 1.00 54.03 80 TYR A O 1
ATOM 624 N N . ASP A 1 81 ? -7.163 5.048 -13.063 1.00 55.69 81 ASP A N 1
ATOM 625 C CA . ASP A 1 81 ? -7.802 6.338 -13.324 1.00 55.69 81 ASP A CA 1
ATOM 626 C C . ASP A 1 81 ? -7.215 7.456 -12.433 1.00 55.69 81 ASP A C 1
ATOM 628 O O . ASP A 1 81 ? -6.260 7.267 -11.680 1.00 55.69 81 ASP A O 1
ATOM 632 N N . SER A 1 82 ? -7.765 8.667 -12.539 1.00 56.75 82 SER A N 1
ATOM 633 C CA . SER A 1 82 ? -7.323 9.864 -11.805 1.00 56.75 82 SER A CA 1
ATOM 634 C C . SER A 1 82 ? -7.478 9.799 -10.273 1.00 56.75 82 SER A C 1
ATOM 636 O O . SER A 1 82 ? -7.133 10.765 -9.592 1.00 56.75 82 SER A O 1
ATOM 638 N N . THR A 1 83 ? -8.002 8.706 -9.708 1.00 57.81 83 THR A N 1
ATOM 639 C CA . THR A 1 83 ? -8.151 8.505 -8.251 1.00 57.81 83 THR A CA 1
ATOM 640 C C . THR A 1 83 ? -6.844 8.452 -7.492 1.00 57.81 83 THR A C 1
ATOM 642 O O . THR A 1 83 ? -6.840 8.713 -6.287 1.00 57.81 83 THR A O 1
ATOM 645 N N . THR A 1 84 ? -5.740 8.192 -8.199 1.00 64.12 84 THR A N 1
ATOM 646 C CA . THR A 1 84 ? -4.396 8.091 -7.637 1.00 64.12 84 THR A CA 1
ATOM 647 C C . THR A 1 84 ? -4.137 9.209 -6.628 1.00 64.12 84 THR A C 1
ATOM 649 O O . THR A 1 84 ? -3.730 8.925 -5.512 1.00 64.12 84 THR A O 1
ATOM 652 N N . ALA A 1 85 ? -4.461 10.467 -6.954 1.00 67.56 85 ALA A N 1
ATOM 653 C CA . ALA A 1 85 ? -4.202 11.623 -6.089 1.00 67.56 85 ALA A CA 1
ATOM 654 C C . ALA A 1 85 ? -4.964 11.599 -4.748 1.00 67.56 85 ALA A C 1
ATOM 656 O O . ALA A 1 85 ? -4.428 12.021 -3.721 1.00 67.56 85 ALA A O 1
ATOM 657 N N . ALA A 1 86 ? -6.201 11.103 -4.730 1.00 72.19 86 ALA A N 1
ATOM 658 C CA . ALA A 1 86 ? -7.025 11.088 -3.526 1.00 72.19 86 ALA A CA 1
ATOM 659 C C . ALA A 1 86 ? -6.572 9.995 -2.538 1.00 72.19 86 ALA A C 1
ATOM 661 O O . ALA A 1 86 ? -6.616 10.194 -1.322 1.00 72.19 86 ALA A O 1
ATOM 662 N N . GLU A 1 87 ? -6.038 8.880 -3.038 1.00 78.00 87 GLU A N 1
ATOM 663 C CA . GLU A 1 87 ? -5.402 7.845 -2.212 1.00 78.00 87 GLU A CA 1
ATOM 664 C C . GLU A 1 87 ? -4.117 8.348 -1.556 1.00 78.00 87 GLU A C 1
ATOM 666 O O . GLU A 1 87 ? -3.893 8.122 -0.365 1.00 78.00 87 GLU A O 1
ATOM 671 N N . GLN A 1 88 ? -3.292 9.085 -2.311 1.00 78.38 88 GLN A N 1
ATOM 672 C CA . GLN A 1 88 ? -2.086 9.715 -1.767 1.00 78.38 88 GLN A CA 1
ATOM 673 C C . GLN A 1 88 ? -2.446 10.693 -0.649 1.00 78.38 88 GLN A C 1
ATOM 675 O O . GLN A 1 88 ? -1.784 10.730 0.392 1.00 78.38 88 GLN A O 1
ATOM 680 N N . TYR A 1 89 ? -3.527 11.453 -0.842 1.00 82.00 89 TYR A N 1
ATOM 681 C CA . TYR A 1 89 ? -4.054 12.354 0.173 1.00 82.00 89 TYR A CA 1
ATOM 682 C C . TYR A 1 89 ? -4.517 11.594 1.426 1.00 82.00 89 TYR A C 1
ATOM 684 O O . TYR A 1 89 ? -4.140 11.977 2.535 1.00 82.00 89 TYR A O 1
ATOM 692 N N . PHE A 1 90 ? -5.254 10.486 1.268 1.00 88.19 90 PHE A N 1
ATOM 693 C CA . PHE A 1 90 ? -5.652 9.624 2.387 1.00 88.19 90 PHE A CA 1
ATOM 694 C C . PHE A 1 90 ? -4.443 9.118 3.176 1.00 88.19 90 PHE A C 1
ATOM 696 O O . PHE A 1 90 ? -4.388 9.306 4.389 1.00 88.19 90 PHE A O 1
ATOM 703 N N . LEU A 1 91 ? -3.465 8.507 2.503 1.00 87.38 91 LEU A N 1
ATOM 704 C CA . LEU A 1 91 ? -2.300 7.907 3.159 1.00 87.38 91 LEU A CA 1
ATOM 705 C C . LEU A 1 91 ? -1.444 8.961 3.868 1.00 87.38 91 LEU A C 1
ATOM 707 O O . LEU A 1 91 ? -0.989 8.735 4.989 1.00 87.38 91 LEU A O 1
ATOM 711 N N . THR A 1 92 ? -1.290 10.135 3.254 1.00 85.44 92 THR A N 1
ATOM 712 C CA . THR A 1 92 ? -0.595 11.271 3.865 1.00 85.44 92 THR A CA 1
ATOM 713 C C . THR A 1 92 ? -1.317 11.726 5.130 1.00 85.44 92 THR A C 1
ATOM 715 O O . THR A 1 92 ? -0.710 11.802 6.195 1.00 85.44 92 THR A O 1
ATOM 718 N N . LEU A 1 93 ? -2.624 11.987 5.051 1.00 89.50 93 LEU A N 1
ATOM 719 C CA . LEU A 1 93 ? -3.384 12.477 6.198 1.00 89.50 93 LEU A CA 1
ATOM 720 C C . LEU A 1 93 ? -3.456 11.436 7.324 1.00 89.50 93 LEU A C 1
ATOM 722 O O . LEU A 1 93 ? -3.282 11.790 8.489 1.00 89.50 93 LEU A O 1
ATOM 726 N N . ALA A 1 94 ? -3.643 10.158 6.983 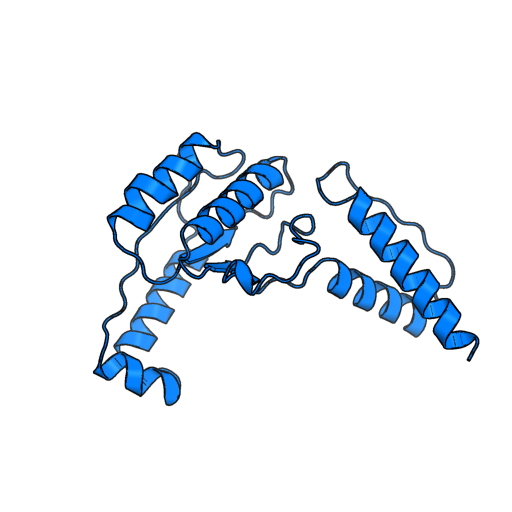1.00 90.62 94 ALA A N 1
ATOM 727 C CA . ALA A 1 94 ? -3.616 9.055 7.937 1.00 90.62 94 ALA A CA 1
ATOM 728 C C . ALA A 1 94 ? -2.271 8.988 8.676 1.00 90.62 94 ALA A C 1
ATOM 730 O O . ALA A 1 94 ? -2.267 8.895 9.902 1.00 90.62 94 ALA A O 1
ATOM 731 N N . ALA A 1 95 ? -1.140 9.145 7.983 1.00 86.69 95 ALA A N 1
ATOM 732 C CA . ALA A 1 95 ? 0.170 9.216 8.632 1.00 86.69 95 ALA A CA 1
ATOM 733 C C . ALA A 1 95 ? 0.300 10.386 9.615 1.00 86.69 95 ALA A C 1
ATOM 735 O O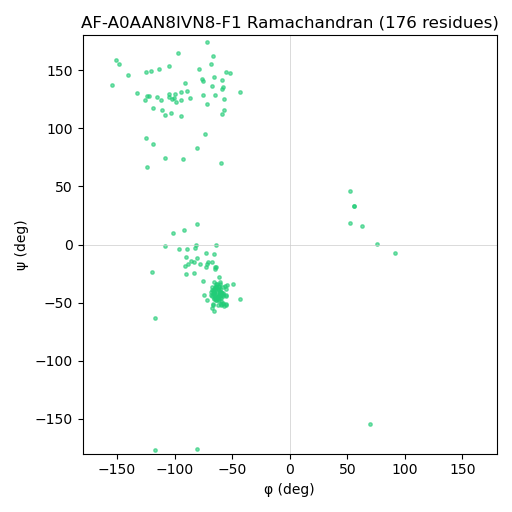 . ALA A 1 95 ? 0.822 10.211 10.717 1.00 86.69 95 ALA A O 1
ATOM 736 N N . TYR A 1 96 ? -0.219 11.567 9.265 1.00 89.44 96 TYR A N 1
ATOM 737 C CA . TYR A 1 96 ? -0.194 12.729 10.160 1.00 89.44 96 TYR A CA 1
ATOM 738 C C . TYR A 1 96 ? -1.077 12.571 11.406 1.00 89.44 96 TYR A C 1
ATOM 740 O O . TYR A 1 96 ? -0.873 13.292 12.381 1.00 89.44 96 TYR A O 1
ATOM 748 N N . THR A 1 97 ? -1.999 11.601 11.441 1.00 92.12 97 THR A N 1
ATOM 749 C CA . THR A 1 97 ? -2.710 11.251 12.686 1.00 92.12 97 THR A CA 1
ATOM 750 C C . THR A 1 97 ? -1.819 10.530 13.705 1.00 92.12 97 THR A C 1
ATOM 752 O O . THR A 1 97 ? -2.181 10.424 14.875 1.00 92.12 97 THR A O 1
ATOM 755 N N . GLY A 1 98 ? -0.671 9.996 13.274 1.00 91.00 98 GLY A N 1
ATOM 756 C CA . GLY A 1 98 ? 0.199 9.144 14.085 1.00 91.00 98 GLY A CA 1
ATOM 757 C C . GLY A 1 98 ? -0.314 7.709 14.268 1.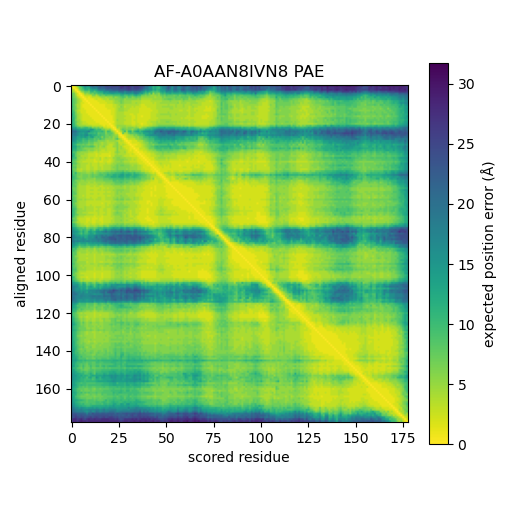00 91.00 98 GLY A C 1
ATOM 758 O O . GLY A 1 98 ? 0.357 6.907 14.930 1.00 91.00 98 GLY A O 1
ATOM 759 N N . ILE A 1 99 ? -1.467 7.360 13.688 1.00 94.44 99 ILE A N 1
ATOM 760 C CA . ILE A 1 99 ? -1.978 5.988 13.655 1.00 94.44 99 ILE A CA 1
ATOM 761 C C . ILE A 1 99 ? -1.168 5.199 12.613 1.00 94.44 99 ILE A C 1
ATOM 763 O O . ILE A 1 99 ? -1.047 5.655 11.477 1.00 94.44 99 ILE A O 1
ATOM 767 N N . PRO A 1 100 ? -0.609 4.027 12.961 1.00 94.62 100 PRO A N 1
ATOM 768 C CA . PRO A 1 100 ? 0.091 3.192 11.995 1.00 94.62 100 PRO A CA 1
ATOM 769 C C . PRO A 1 100 ? -0.814 2.774 10.831 1.00 94.62 100 PRO A C 1
ATOM 771 O O . PRO A 1 100 ? -1.986 2.445 11.035 1.00 94.62 100 PRO A O 1
ATOM 774 N N . VAL A 1 101 ? -0.254 2.737 9.621 1.00 92.50 101 VAL A N 1
ATOM 775 C CA . VAL A 1 101 ? -0.974 2.368 8.396 1.00 92.50 101 VAL A CA 1
ATOM 776 C C . VAL A 1 101 ? -0.270 1.202 7.712 1.00 92.50 101 VAL A C 1
ATOM 778 O O . VAL A 1 101 ? 0.921 1.274 7.422 1.00 92.50 101 VAL A O 1
ATOM 781 N N . ILE A 1 102 ? -1.009 0.139 7.406 1.00 91.00 102 ILE A N 1
ATOM 782 C CA . ILE A 1 102 ? -0.572 -0.911 6.481 1.00 91.00 102 ILE A CA 1
ATOM 783 C C . ILE A 1 102 ? -1.297 -0.677 5.159 1.00 91.00 102 ILE A C 1
ATOM 785 O O . ILE A 1 102 ? -2.520 -0.799 5.092 1.00 91.00 102 ILE A O 1
ATOM 789 N N . ALA A 1 103 ? -0.549 -0.317 4.121 1.00 87.25 103 ALA A N 1
ATOM 790 C CA . ALA A 1 103 ? -1.086 0.012 2.810 1.00 87.25 103 ALA A CA 1
ATOM 791 C C . ALA A 1 103 ? -0.887 -1.144 1.822 1.00 87.25 103 ALA A C 1
ATOM 793 O O . ALA A 1 103 ? 0.232 -1.609 1.594 1.00 87.25 103 ALA A O 1
ATOM 794 N N . TRP A 1 104 ? -1.984 -1.579 1.209 1.00 82.38 104 TRP A N 1
ATOM 795 C CA . TRP A 1 104 ? -2.021 -2.480 0.064 1.00 82.38 104 TRP A CA 1
ATOM 796 C C . TRP A 1 104 ? -2.685 -1.751 -1.110 1.00 82.38 104 TRP A C 1
ATOM 798 O O . TRP A 1 104 ? -3.896 -1.827 -1.305 1.00 82.38 104 TRP A O 1
ATOM 808 N N . ASN A 1 105 ? -1.879 -1.012 -1.866 1.00 74.69 105 ASN A N 1
ATOM 809 C CA . ASN A 1 105 ? -2.287 -0.194 -3.010 1.00 74.69 105 ASN A CA 1
ATOM 810 C C . ASN A 1 105 ? -1.495 -0.607 -4.263 1.00 74.69 105 ASN A C 1
ATOM 812 O O . ASN A 1 105 ? -0.609 0.108 -4.731 1.00 74.69 105 ASN A O 1
ATOM 816 N N . ALA A 1 106 ? -1.738 -1.830 -4.743 1.00 60.69 106 ALA A N 1
ATOM 817 C CA . ALA A 1 106 ? -0.945 -2.468 -5.804 1.00 60.69 106 ALA A CA 1
ATOM 818 C C . ALA A 1 106 ? -1.031 -1.758 -7.170 1.00 60.69 106 ALA A C 1
ATOM 820 O O . ALA A 1 106 ? -0.152 -1.917 -8.013 1.00 60.69 106 ALA A O 1
ATOM 821 N N . ASP A 1 107 ? -2.080 -0.974 -7.368 1.00 60.72 107 ASP A N 1
ATOM 822 C CA . ASP A 1 107 ? -2.439 -0.214 -8.561 1.00 60.72 107 ASP A CA 1
ATOM 823 C C . ASP A 1 107 ? -1.780 1.174 -8.634 1.00 60.72 107 ASP A C 1
ATOM 825 O O . ASP A 1 107 ? -1.727 1.783 -9.704 1.00 60.72 107 ASP A O 1
ATOM 829 N N . ASN A 1 108 ? -1.209 1.660 -7.529 1.00 62.06 108 ASN A N 1
ATOM 830 C CA . ASN A 1 108 ? -0.651 3.004 -7.435 1.00 62.06 108 ASN A CA 1
ATOM 831 C C . ASN A 1 108 ? 0.883 2.977 -7.378 1.00 62.06 108 ASN A C 1
ATOM 833 O O . ASN A 1 108 ? 1.505 3.228 -6.344 1.00 62.06 108 ASN A O 1
ATOM 837 N N . SER A 1 109 ? 1.515 2.705 -8.523 1.00 52.34 109 SER A N 1
ATOM 838 C CA . SER A 1 109 ? 2.976 2.786 -8.664 1.00 52.34 109 SER A CA 1
ATOM 839 C C . SER A 1 109 ? 3.516 4.212 -8.487 1.00 52.34 109 SER A C 1
ATOM 841 O O . SER A 1 109 ? 4.704 4.390 -8.236 1.00 52.34 109 SER A O 1
ATOM 843 N N . GLY A 1 110 ? 2.661 5.233 -8.621 1.00 51.44 110 GLY A N 1
ATOM 844 C CA . GLY A 1 110 ? 3.023 6.641 -8.452 1.00 51.44 110 GLY A CA 1
ATOM 845 C C . GLY A 1 110 ? 3.096 7.109 -7.001 1.00 51.44 110 GLY A C 1
ATOM 846 O O . GLY A 1 110 ? 3.612 8.196 -6.747 1.00 51.44 110 GLY A O 1
ATOM 847 N N . PHE A 1 111 ? 2.611 6.315 -6.045 1.00 58.94 111 PHE A N 1
ATOM 848 C CA . PHE A 1 111 ? 2.779 6.593 -4.626 1.00 58.94 111 PHE A CA 1
ATOM 849 C C . PHE A 1 111 ? 4.030 5.902 -4.096 1.00 58.94 111 PHE A C 1
ATOM 851 O O . PHE A 1 111 ? 3.973 4.908 -3.372 1.00 58.94 111 PHE A O 1
ATOM 858 N N . THR A 1 112 ? 5.179 6.453 -4.467 1.00 59.03 112 THR A N 1
ATOM 859 C CA . THR A 1 112 ? 6.402 6.267 -3.695 1.00 59.03 112 THR A CA 1
ATOM 860 C C . THR A 1 112 ? 6.632 7.573 -2.953 1.00 59.03 112 THR A C 1
ATOM 862 O O . THR A 1 112 ? 6.619 8.652 -3.542 1.00 59.03 112 THR A O 1
ATOM 865 N N . PHE A 1 113 ? 6.815 7.527 -1.633 1.00 59.53 113 PHE A N 1
ATOM 866 C CA . PHE A 1 113 ? 7.138 8.755 -0.898 1.00 59.53 113 PHE A CA 1
ATOM 867 C C . PHE A 1 113 ? 8.515 9.315 -1.293 1.00 59.53 113 PHE A C 1
ATOM 869 O O . PHE A 1 113 ? 8.878 10.395 -0.827 1.00 59.53 113 PHE A O 1
ATOM 876 N N . GLY A 1 114 ? 9.306 8.575 -2.090 1.00 61.94 114 GLY A N 1
ATOM 877 C CA . GLY A 1 114 ? 10.708 8.881 -2.388 1.00 61.94 114 GLY A CA 1
ATOM 878 C C . GLY A 1 114 ? 11.548 9.089 -1.122 1.00 61.94 114 GLY A C 1
ATOM 879 O O . GLY A 1 114 ? 12.580 9.753 -1.163 1.00 61.94 114 GLY A O 1
ATOM 880 N N . LYS A 1 115 ? 11.047 8.618 0.026 1.00 65.12 115 LYS A N 1
ATOM 881 C CA . LYS A 1 115 ? 11.478 8.964 1.381 1.00 65.12 115 LYS A CA 1
ATOM 882 C C . LYS A 1 115 ? 11.213 7.787 2.305 1.00 65.12 115 LYS A C 1
ATOM 884 O O . LYS A 1 115 ? 10.362 6.942 2.029 1.00 65.12 115 LYS A O 1
ATOM 889 N N . ASP A 1 116 ? 11.934 7.777 3.416 1.00 74.38 116 ASP A N 1
ATOM 890 C CA . ASP A 1 116 ? 11.697 6.845 4.510 1.00 74.38 116 ASP A CA 1
ATOM 891 C C . ASP A 1 116 ? 10.251 6.975 5.027 1.00 74.38 116 ASP A C 1
ATOM 893 O O . ASP A 1 116 ? 9.800 8.068 5.378 1.00 74.38 116 ASP A O 1
ATOM 897 N N . LEU A 1 117 ? 9.524 5.854 5.044 1.00 78.38 117 LEU A N 1
ATOM 898 C CA . LEU A 1 117 ? 8.138 5.759 5.520 1.00 78.38 117 LEU A CA 1
ATOM 899 C C . LEU A 1 117 ? 8.042 5.601 7.036 1.00 78.38 117 LEU A C 1
ATOM 901 O O . LEU A 1 117 ? 6.968 5.788 7.613 1.00 78.38 117 LEU A O 1
ATOM 905 N N . THR A 1 118 ? 9.155 5.266 7.687 1.00 80.88 118 THR A N 1
ATOM 906 C CA . THR A 1 118 ? 9.220 5.003 9.126 1.00 80.88 118 THR A CA 1
ATOM 907 C C . THR A 1 118 ? 8.683 6.171 9.964 1.00 80.88 118 THR A C 1
ATOM 909 O O . THR A 1 118 ? 7.855 5.917 10.844 1.00 80.88 118 THR A O 1
ATOM 912 N N . PRO A 1 119 ? 9.026 7.450 9.682 1.00 84.88 119 PRO A N 1
ATOM 913 C CA . PRO A 1 119 ? 8.481 8.593 10.421 1.00 84.88 119 PRO A CA 1
ATOM 914 C C . PRO A 1 119 ? 6.958 8.722 10.304 1.00 84.88 119 PRO A C 1
ATOM 916 O O . PRO A 1 119 ? 6.304 9.217 11.219 1.00 84.88 119 PRO A O 1
ATOM 919 N N . PHE A 1 120 ? 6.393 8.241 9.196 1.00 82.94 120 PHE A N 1
ATOM 920 C CA . PHE A 1 120 ? 4.965 8.286 8.887 1.00 82.94 120 PHE A CA 1
ATOM 921 C C . PHE A 1 120 ? 4.203 7.058 9.400 1.00 82.94 120 PHE A C 1
ATOM 923 O O . PHE A 1 120 ? 2.981 7.008 9.283 1.00 82.94 120 PHE A O 1
ATOM 930 N N . ARG A 1 121 ? 4.905 6.072 9.983 1.00 90.25 121 ARG A N 1
ATOM 931 C CA . ARG A 1 121 ? 4.338 4.803 10.476 1.00 90.25 121 ARG A CA 1
ATOM 932 C C . ARG A 1 121 ? 3.562 4.043 9.395 1.00 90.25 121 ARG A C 1
ATOM 934 O O . ARG A 1 121 ? 2.584 3.359 9.701 1.00 90.25 121 ARG A O 1
ATOM 941 N N . ILE A 1 122 ? 4.005 4.162 8.144 1.00 87.62 122 ILE A N 1
ATOM 942 C CA . ILE A 1 122 ? 3.413 3.460 7.006 1.00 87.62 122 ILE A CA 1
ATOM 943 C C . ILE A 1 122 ? 4.260 2.234 6.673 1.00 87.62 122 ILE A C 1
ATOM 945 O O . ILE A 1 122 ? 5.468 2.333 6.469 1.00 87.62 122 ILE A O 1
ATOM 949 N N . ILE A 1 123 ? 3.602 1.084 6.558 1.00 87.94 123 ILE A N 1
ATOM 950 C CA . ILE A 1 123 ? 4.155 -0.131 5.966 1.00 87.94 123 ILE A CA 1
ATOM 951 C C . ILE A 1 123 ? 3.426 -0.367 4.648 1.00 87.94 123 ILE A C 1
ATOM 953 O O . ILE A 1 123 ? 2.220 -0.610 4.639 1.00 87.94 123 ILE A O 1
ATOM 957 N N . GLN A 1 124 ? 4.150 -0.304 3.534 1.00 83.38 124 GLN A N 1
ATOM 958 C CA . GLN A 1 124 ? 3.601 -0.609 2.216 1.00 83.38 124 GLN A CA 1
ATOM 959 C C . GLN A 1 124 ? 3.869 -2.074 1.867 1.00 83.38 124 GLN A C 1
ATOM 961 O O . GLN A 1 124 ? 5.008 -2.535 1.902 1.00 83.38 124 GLN A O 1
ATOM 966 N N . MET A 1 125 ? 2.803 -2.808 1.553 1.00 83.94 125 MET A N 1
ATOM 967 C CA . MET A 1 125 ? 2.858 -4.229 1.201 1.00 83.94 125 MET A CA 1
ATOM 968 C C . MET A 1 125 ? 3.045 -4.452 -0.304 1.00 83.94 125 MET A C 1
ATOM 970 O O . MET A 1 125 ? 3.555 -5.494 -0.713 1.00 83.94 125 MET A O 1
ATOM 974 N N . ALA A 1 126 ? 2.635 -3.484 -1.127 1.00 78.69 126 ALA A N 1
ATOM 975 C CA . ALA A 1 126 ? 2.876 -3.508 -2.563 1.00 78.69 126 ALA A CA 1
ATOM 976 C C . ALA A 1 126 ? 4.345 -3.157 -2.868 1.00 78.69 126 ALA A C 1
ATOM 978 O O . ALA A 1 126 ? 4.905 -2.268 -2.220 1.00 78.69 126 ALA A O 1
ATOM 979 N N . PRO A 1 127 ? 4.990 -3.824 -3.843 1.00 76.69 127 PRO A N 1
ATOM 980 C CA . PRO A 1 127 ? 6.359 -3.501 -4.213 1.00 76.69 127 PRO A CA 1
ATOM 981 C C . PRO A 1 127 ? 6.425 -2.084 -4.805 1.00 76.69 127 PRO A C 1
ATOM 983 O O . PRO A 1 127 ? 5.685 -1.790 -5.752 1.00 76.69 127 PRO A O 1
ATOM 986 N N . PRO A 1 128 ? 7.327 -1.222 -4.307 1.00 76.88 128 PRO A N 1
ATOM 987 C CA . PRO A 1 128 ? 7.488 0.120 -4.846 1.00 76.88 128 PRO A CA 1
ATOM 988 C C . PRO A 1 128 ? 8.040 0.067 -6.278 1.00 76.88 128 PRO A C 1
ATOM 990 O O . PRO A 1 128 ? 8.588 -0.951 -6.722 1.00 76.88 128 PRO A O 1
ATOM 993 N N . ILE A 1 129 ? 7.890 1.165 -7.019 1.00 78.50 129 ILE A N 1
ATOM 994 C CA . ILE A 1 129 ? 8.162 1.206 -8.461 1.00 78.50 129 ILE A CA 1
ATOM 995 C C . ILE A 1 129 ? 9.618 0.857 -8.798 1.00 78.50 129 ILE A C 1
ATOM 997 O O . ILE A 1 129 ? 9.892 0.177 -9.784 1.00 78.50 129 ILE A O 1
ATOM 1001 N N . GLU A 1 130 ? 10.557 1.223 -7.929 1.00 80.81 130 GLU A N 1
ATOM 1002 C CA . GLU A 1 130 ? 11.983 0.936 -8.065 1.00 80.81 130 GLU A CA 1
ATOM 1003 C C . GLU A 1 130 ? 12.255 -0.573 -7.988 1.00 80.81 130 GLU A C 1
ATOM 1005 O O . GLU A 1 130 ? 13.087 -1.101 -8.725 1.00 80.81 130 GLU A O 1
ATOM 1010 N N . HIS A 1 131 ? 11.520 -1.304 -7.140 1.00 83.62 131 HIS A N 1
ATOM 1011 C CA . HIS A 1 131 ? 11.641 -2.762 -7.048 1.00 83.62 131 HIS A CA 1
ATOM 1012 C C . HIS A 1 131 ? 11.157 -3.434 -8.335 1.00 83.62 131 HIS A C 1
ATOM 1014 O O . HIS A 1 131 ? 11.791 -4.377 -8.813 1.00 83.62 131 HIS A O 1
ATOM 1020 N N . GLN A 1 132 ? 10.069 -2.924 -8.916 1.00 85.75 132 GLN A N 1
ATOM 1021 C CA . GLN A 1 132 ? 9.529 -3.426 -10.178 1.00 85.75 132 GLN A CA 1
ATOM 1022 C C . GLN A 1 132 ? 10.502 -3.160 -11.336 1.00 85.75 132 GLN A C 1
ATOM 1024 O O . GLN A 1 132 ? 10.824 -4.076 -12.092 1.00 85.75 132 GLN A O 1
ATOM 1029 N N . ILE A 1 133 ? 11.056 -1.947 -11.421 1.00 88.19 133 ILE A N 1
ATOM 1030 C CA . ILE A 1 133 ? 12.049 -1.570 -12.438 1.00 88.19 133 ILE A CA 1
ATOM 1031 C C . ILE A 1 133 ? 13.293 -2.455 -12.344 1.00 88.19 133 ILE A C 1
ATOM 1033 O O . ILE A 1 133 ? 13.745 -2.982 -13.360 1.00 88.19 133 ILE A O 1
ATOM 1037 N N . ARG A 1 134 ? 13.827 -2.685 -11.138 1.00 88.62 134 ARG A N 1
ATOM 1038 C CA . ARG A 1 134 ? 14.979 -3.581 -10.953 1.00 88.62 134 ARG A CA 1
ATOM 1039 C C . ARG A 1 134 ? 14.706 -4.992 -11.457 1.00 88.62 134 ARG A C 1
ATOM 1041 O O . ARG A 1 134 ? 15.566 -5.577 -12.114 1.00 88.62 134 ARG A O 1
ATOM 1048 N N . ALA A 1 135 ? 13.513 -5.523 -11.194 1.00 91.44 135 ALA A N 1
ATOM 1049 C CA . ALA A 1 135 ? 13.108 -6.824 -11.713 1.00 91.44 135 ALA A CA 1
ATOM 1050 C C . ALA A 1 135 ? 13.021 -6.822 -13.251 1.00 91.44 135 ALA A C 1
ATOM 1052 O O . ALA A 1 135 ? 13.554 -7.731 -13.889 1.00 91.44 135 ALA A O 1
ATOM 1053 N N . MET A 1 136 ? 12.434 -5.781 -13.856 1.00 92.31 136 MET A N 1
ATOM 1054 C CA . MET A 1 136 ? 12.377 -5.625 -15.315 1.00 92.31 136 MET A CA 1
ATOM 1055 C C . MET A 1 136 ? 13.782 -5.601 -15.931 1.00 92.31 136 MET A C 1
ATOM 1057 O O . MET A 1 136 ? 14.070 -6.392 -16.825 1.00 92.31 136 MET A O 1
ATOM 1061 N N . ILE A 1 137 ? 14.689 -4.762 -15.419 1.00 91.56 137 ILE A N 1
ATOM 1062 C CA . ILE A 1 137 ? 16.074 -4.667 -15.910 1.00 91.56 137 ILE A CA 1
ATOM 1063 C C . ILE A 1 137 ? 16.830 -5.991 -15.723 1.00 91.56 137 ILE A C 1
ATOM 1065 O O . ILE A 1 137 ? 17.587 -6.398 -16.608 1.00 91.56 137 ILE A O 1
ATOM 1069 N N . ALA A 1 138 ? 16.617 -6.698 -14.610 1.00 91.88 138 ALA A N 1
ATOM 1070 C CA . ALA A 1 138 ? 17.215 -8.013 -14.387 1.00 91.88 138 ALA A CA 1
ATOM 1071 C C . ALA A 1 138 ? 16.767 -9.040 -15.443 1.00 91.88 138 ALA A C 1
ATOM 1073 O O . ALA A 1 138 ? 17.594 -9.817 -15.925 1.00 91.88 138 ALA A O 1
ATOM 1074 N N . LEU A 1 139 ? 15.495 -9.012 -15.854 1.00 94.44 139 LEU A N 1
ATOM 1075 C CA . LEU A 1 139 ? 14.991 -9.848 -16.947 1.00 94.44 139 LEU A CA 1
ATOM 1076 C C . LEU A 1 139 ? 15.622 -9.465 -18.289 1.00 94.44 139 LEU A C 1
ATOM 1078 O O . LEU A 1 139 ? 16.120 -10.347 -18.988 1.00 94.44 139 LEU A O 1
ATOM 1082 N N . LEU A 1 140 ? 15.682 -8.169 -18.620 1.00 93.50 140 LEU A N 1
ATOM 1083 C CA . LEU A 1 140 ? 16.331 -7.703 -19.855 1.00 93.50 140 LEU A CA 1
ATOM 1084 C C . LEU A 1 140 ? 17.782 -8.195 -19.941 1.00 93.50 140 LEU A C 1
ATOM 1086 O O . LEU A 1 140 ? 18.216 -8.692 -20.978 1.00 93.50 140 LEU A O 1
ATOM 1090 N N . ARG A 1 141 ? 18.517 -8.122 -18.825 1.00 90.50 141 ARG A N 1
ATOM 1091 C CA . ARG A 1 141 ? 19.893 -8.624 -18.721 1.00 90.50 141 ARG A CA 1
ATOM 1092 C C . ARG A 1 141 ? 19.974 -10.134 -18.895 1.00 90.50 141 ARG A C 1
ATOM 1094 O O . ARG A 1 141 ? 20.791 -10.605 -19.681 1.00 90.50 141 ARG A O 1
ATOM 1101 N N . ARG A 1 142 ? 19.115 -10.888 -18.202 1.00 94.69 142 ARG A N 1
ATOM 1102 C CA . ARG A 1 142 ? 19.077 -12.357 -18.269 1.00 94.69 142 ARG A CA 1
ATOM 1103 C C . ARG A 1 142 ? 18.913 -12.866 -19.701 1.00 94.69 142 ARG A C 1
ATOM 1105 O O . ARG A 1 142 ? 19.530 -13.865 -20.052 1.00 94.69 142 ARG A O 1
ATOM 1112 N N . TYR A 1 143 ? 18.111 -12.179 -20.511 1.00 96.50 143 TYR A N 1
ATOM 1113 C CA . TYR A 1 143 ? 17.832 -12.561 -21.897 1.00 96.50 143 TYR A CA 1
ATOM 1114 C C . TYR A 1 143 ? 18.612 -11.746 -22.937 1.00 96.50 143 TYR A C 1
ATOM 1116 O O . TYR A 1 143 ? 18.356 -11.873 -24.131 1.00 96.50 143 TYR A O 1
ATOM 1124 N N . SER A 1 144 ? 19.588 -10.936 -22.506 1.00 93.56 144 SER A N 1
ATOM 1125 C CA . SER A 1 144 ? 20.425 -10.112 -23.392 1.00 93.56 144 SER A CA 1
ATOM 1126 C C . SER A 1 144 ? 19.629 -9.172 -24.313 1.00 93.56 144 SER A C 1
ATOM 1128 O O . SER A 1 144 ? 20.045 -8.864 -25.431 1.00 93.56 144 SER A O 1
ATOM 1130 N N . TRP A 1 145 ? 18.487 -8.670 -23.839 1.00 95.00 145 TRP A N 1
ATOM 1131 C CA . TRP A 1 145 ? 17.686 -7.662 -24.533 1.00 95.00 145 TRP A CA 1
ATOM 1132 C C . TRP A 1 145 ? 18.289 -6.273 -24.305 1.00 95.00 145 TRP A C 1
ATOM 1134 O O . TRP A 1 145 ? 17.895 -5.528 -23.410 1.00 95.00 145 TRP A O 1
ATOM 1144 N N . SER A 1 146 ? 19.293 -5.937 -25.114 1.00 88.75 146 SER A N 1
ATOM 1145 C CA . SER A 1 146 ? 20.098 -4.713 -24.981 1.00 88.75 146 SER A CA 1
ATOM 1146 C C . SER A 1 146 ? 19.420 -3.440 -25.495 1.00 88.75 146 SER A C 1
ATOM 1148 O O . SER A 1 146 ? 19.856 -2.338 -25.170 1.00 88.75 146 SER A O 1
ATOM 1150 N N . LYS A 1 147 ? 18.358 -3.573 -26.296 1.00 92.25 147 LYS A N 1
ATOM 1151 C CA . LYS A 1 147 ? 17.588 -2.458 -26.856 1.00 92.25 147 LYS A CA 1
ATOM 1152 C C . LYS A 1 147 ? 16.123 -2.639 -26.499 1.00 92.25 147 LYS A C 1
ATOM 1154 O O . LYS A 1 147 ? 15.533 -3.666 -26.819 1.00 92.25 147 LYS A O 1
ATOM 1159 N N . PHE A 1 148 ? 15.542 -1.634 -25.862 1.00 93.44 148 PHE A N 1
ATOM 1160 C CA . PHE A 1 148 ? 14.134 -1.620 -25.492 1.00 93.44 148 PHE A CA 1
ATOM 1161 C C . PHE A 1 148 ? 13.601 -0.187 -25.517 1.00 93.44 148 PHE A C 1
ATOM 1163 O O . PHE A 1 148 ? 14.362 0.773 -25.395 1.00 93.44 148 PHE A O 1
ATOM 1170 N N . GLY A 1 149 ? 12.290 -0.055 -25.699 1.00 93.06 149 GLY A N 1
ATOM 1171 C CA . GLY A 1 149 ? 11.570 1.207 -25.560 1.00 93.06 149 GLY A CA 1
ATOM 1172 C C . GLY A 1 149 ? 10.782 1.229 -24.256 1.00 93.06 149 GLY A C 1
ATOM 1173 O O . GLY A 1 149 ? 10.384 0.182 -23.749 1.00 93.06 149 GLY A O 1
ATOM 1174 N N . VAL A 1 150 ? 10.542 2.425 -23.726 1.00 92.00 150 VAL A N 1
ATOM 1175 C CA . VAL A 1 150 ? 9.666 2.640 -22.571 1.00 92.00 150 VAL A CA 1
ATOM 1176 C C . VAL A 1 150 ? 8.480 3.472 -23.030 1.00 92.00 150 VAL A C 1
ATOM 1178 O O . VAL A 1 150 ? 8.665 4.540 -23.610 1.00 92.00 150 VAL A O 1
ATOM 1181 N N . VAL A 1 151 ? 7.271 2.982 -22.767 1.00 90.69 151 VAL A N 1
ATOM 1182 C CA . VAL A 1 151 ? 6.015 3.685 -23.041 1.00 90.69 151 VAL A CA 1
ATOM 1183 C C . VAL A 1 151 ? 5.267 3.812 -21.722 1.00 90.69 151 VAL A C 1
ATOM 1185 O O . VAL A 1 151 ? 5.077 2.819 -21.023 1.00 90.69 151 VAL A O 1
ATOM 1188 N N . CYS A 1 152 ? 4.856 5.029 -21.377 1.00 84.56 152 CYS A N 1
ATOM 1189 C CA . CYS A 1 152 ? 4.106 5.318 -20.159 1.00 84.56 152 CYS A CA 1
ATOM 1190 C C . CYS A 1 152 ? 2.804 6.039 -20.512 1.00 84.56 152 CYS A C 1
ATOM 1192 O O . CYS A 1 152 ? 2.752 6.811 -21.470 1.00 84.56 152 CYS A O 1
ATOM 1194 N N . SER A 1 153 ? 1.761 5.808 -19.716 1.00 79.94 153 SER A N 1
ATOM 1195 C CA . SER A 1 153 ? 0.552 6.631 -19.727 1.00 79.94 153 SER A CA 1
ATOM 1196 C C . SER A 1 153 ? 0.824 8.006 -19.092 1.00 79.94 153 SER A C 1
ATOM 1198 O O . SER A 1 153 ? 1.890 8.244 -18.524 1.00 79.94 153 SER A O 1
ATOM 1200 N N . GLN A 1 154 ? -0.159 8.910 -19.136 1.00 75.31 154 GLN A N 1
ATOM 1201 C CA . GLN A 1 154 ? -0.103 10.206 -18.437 1.00 75.31 154 GLN A CA 1
ATOM 1202 C C . GLN A 1 154 ? -0.464 10.110 -16.945 1.00 75.31 154 GLN A C 1
ATOM 1204 O O . GLN A 1 154 ? -0.800 11.108 -16.311 1.00 75.31 154 GLN A O 1
ATOM 1209 N N . MET A 1 155 ? -0.422 8.909 -16.370 1.00 70.12 155 MET A N 1
ATOM 1210 C CA . MET A 1 155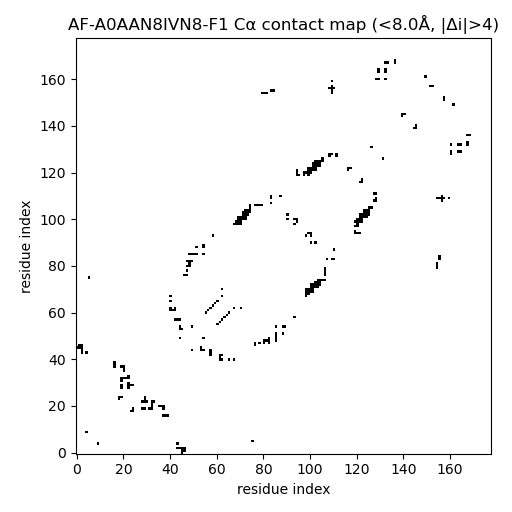 ? -0.724 8.715 -14.959 1.00 70.12 155 MET A CA 1
ATOM 1211 C C . MET A 1 155 ? 0.346 9.337 -14.061 1.00 70.12 155 MET A C 1
ATOM 1213 O O . MET A 1 155 ? 1.516 9.480 -14.444 1.00 70.12 155 MET A O 1
ATOM 1217 N N . ALA A 1 156 ? -0.057 9.672 -12.836 1.00 68.62 156 ALA A N 1
ATOM 1218 C CA . ALA A 1 156 ? 0.865 10.133 -11.811 1.00 68.62 156 ALA A CA 1
ATOM 1219 C C . ALA A 1 156 ? 1.947 9.070 -11.547 1.00 68.62 156 ALA A C 1
ATOM 1221 O O . ALA A 1 156 ? 1.663 7.877 -11.458 1.00 68.62 156 ALA A O 1
ATOM 1222 N N . GLY A 1 157 ? 3.203 9.511 -11.456 1.00 73.19 157 GLY A N 1
ATOM 1223 C CA . GLY A 1 157 ? 4.365 8.629 -11.308 1.00 73.19 157 GLY A CA 1
ATOM 1224 C C . GLY A 1 157 ? 5.030 8.194 -12.617 1.00 73.19 157 GLY A C 1
ATOM 1225 O O . GLY A 1 157 ? 6.118 7.632 -12.567 1.00 73.19 157 GLY A O 1
ATOM 1226 N N . SER A 1 158 ? 4.454 8.492 -13.787 1.00 79.19 158 SER A N 1
ATOM 1227 C CA . SER A 1 158 ? 5.066 8.175 -15.093 1.00 79.19 158 SER A CA 1
ATOM 1228 C C . SER A 1 158 ? 6.436 8.839 -15.306 1.00 79.19 158 SER A C 1
ATOM 1230 O O . SER A 1 158 ? 7.374 8.204 -15.790 1.00 79.19 158 SER A O 1
ATOM 1232 N N . SER A 1 159 ? 6.591 10.102 -14.904 1.00 80.94 159 SER A N 1
ATOM 1233 C CA . SER A 1 159 ? 7.872 10.818 -14.966 1.00 80.94 159 SER A CA 1
ATOM 1234 C C . SER A 1 159 ? 8.919 10.220 -14.023 1.00 80.94 159 SER A C 1
ATOM 1236 O O . SER A 1 159 ? 10.074 10.043 -14.422 1.00 80.94 159 SER A O 1
ATOM 1238 N N . GLU A 1 160 ? 8.514 9.861 -12.802 1.00 78.38 160 GLU A N 1
ATOM 1239 C CA . GLU A 1 160 ? 9.399 9.225 -11.823 1.00 78.38 160 GLU A CA 1
ATOM 1240 C C . GLU A 1 160 ? 9.790 7.815 -12.276 1.00 78.38 160 GLU A C 1
ATOM 1242 O O . GLU A 1 160 ? 10.955 7.452 -12.167 1.00 78.38 160 GLU A O 1
ATOM 1247 N N . PHE A 1 161 ? 8.881 7.061 -12.907 1.00 84.00 161 PHE A N 1
ATOM 1248 C CA . PHE A 1 161 ? 9.203 5.775 -13.531 1.00 84.00 161 PHE A CA 1
ATOM 1249 C C . PHE A 1 161 ? 10.336 5.916 -14.551 1.00 84.00 161 PHE A C 1
ATOM 1251 O O . PHE A 1 161 ? 11.341 5.213 -14.464 1.00 84.00 161 PHE A O 1
ATOM 1258 N N . ILE A 1 162 ? 10.216 6.855 -15.498 1.00 88.75 162 ILE A N 1
ATOM 1259 C CA . ILE A 1 162 ? 11.241 7.081 -16.532 1.00 88.75 162 ILE A CA 1
ATOM 1260 C C . ILE A 1 162 ? 12.581 7.467 -15.894 1.00 88.75 162 ILE A C 1
ATOM 1262 O O . ILE A 1 162 ? 13.638 6.994 -16.323 1.00 88.75 162 ILE A O 1
ATOM 1266 N N . LYS A 1 163 ? 12.552 8.319 -14.867 1.00 86.94 163 LYS A N 1
ATOM 1267 C CA . LYS A 1 163 ? 13.745 8.730 -14.124 1.00 86.94 163 LYS A CA 1
ATOM 1268 C C . LYS A 1 163 ? 14.399 7.548 -13.402 1.00 86.94 163 LYS A C 1
ATOM 1270 O O . LYS A 1 163 ? 15.606 7.361 -13.548 1.00 86.94 163 LYS A O 1
ATOM 1275 N N . SER A 1 164 ? 13.620 6.720 -12.716 1.00 87.38 164 SER A N 1
ATOM 1276 C CA . SER A 1 164 ? 14.095 5.525 -12.012 1.00 87.38 164 SER A CA 1
ATOM 1277 C C . SER A 1 164 ? 14.642 4.464 -12.970 1.00 87.38 164 SER A C 1
ATOM 1279 O O . SER A 1 164 ? 15.689 3.883 -12.699 1.00 87.38 164 SER A O 1
ATOM 1281 N N . VAL A 1 165 ? 14.027 4.273 -14.145 1.00 90.81 165 VAL A N 1
ATOM 1282 C CA . VAL A 1 165 ? 14.572 3.405 -15.205 1.00 90.81 165 VAL A CA 1
ATOM 1283 C C . VAL A 1 165 ? 15.945 3.900 -15.658 1.00 90.81 165 VAL A C 1
ATOM 1285 O O . VAL A 1 165 ? 16.894 3.120 -15.714 1.00 90.81 165 VAL A O 1
ATOM 1288 N N . ARG A 1 166 ? 16.084 5.199 -15.950 1.00 90.88 166 ARG A N 1
ATOM 1289 C CA . ARG A 1 166 ? 17.376 5.784 -16.353 1.00 90.88 166 ARG A CA 1
ATOM 1290 C C . ARG A 1 166 ? 18.435 5.634 -15.263 1.00 90.88 166 ARG A C 1
ATOM 1292 O O . ARG A 1 166 ? 19.573 5.293 -15.579 1.00 90.88 166 ARG A O 1
ATOM 1299 N N . HIS A 1 167 ? 18.058 5.858 -14.006 1.00 89.19 167 HIS A N 1
ATOM 1300 C CA . HIS A 1 167 ? 18.943 5.686 -12.857 1.00 89.19 167 HIS A CA 1
ATOM 1301 C C . HIS A 1 167 ? 19.452 4.241 -12.748 1.00 89.19 167 HIS A C 1
ATOM 1303 O O . HIS A 1 167 ? 20.658 4.014 -12.686 1.00 89.19 167 HIS A O 1
ATOM 1309 N N . GLU A 1 168 ? 18.553 3.256 -12.788 1.00 87.88 168 GLU A N 1
ATOM 1310 C CA . GLU A 1 168 ? 18.910 1.836 -12.672 1.00 87.88 168 GLU A CA 1
ATOM 1311 C C . GLU A 1 168 ? 19.780 1.354 -13.845 1.00 87.88 168 GLU A C 1
ATOM 1313 O O . GLU A 1 168 ? 20.714 0.582 -13.636 1.00 87.88 168 GLU A O 1
ATOM 1318 N N . ILE A 1 169 ? 19.562 1.847 -15.073 1.00 88.88 169 ILE A N 1
ATOM 1319 C CA . ILE A 1 169 ? 20.445 1.556 -16.222 1.00 88.88 169 ILE A CA 1
ATOM 1320 C C . ILE A 1 169 ? 21.845 2.152 -16.018 1.00 88.88 169 ILE A C 1
ATOM 1322 O O . ILE A 1 169 ? 22.848 1.500 -16.330 1.00 88.88 169 ILE A O 1
ATOM 1326 N N . ALA A 1 170 ? 21.933 3.384 -15.508 1.00 87.94 170 ALA A N 1
ATOM 1327 C CA . ALA A 1 170 ? 23.210 4.041 -15.243 1.00 87.94 170 ALA A CA 1
ATOM 1328 C C . ALA A 1 170 ? 24.000 3.302 -14.148 1.00 87.94 170 ALA A C 1
ATOM 1330 O O . ALA A 1 170 ? 25.179 2.995 -14.337 1.00 87.94 170 ALA A O 1
ATOM 1331 N N . GLU A 1 171 ? 23.344 2.925 -13.046 1.00 84.31 171 GLU A N 1
ATOM 1332 C CA . GLU A 1 171 ? 23.951 2.092 -12.001 1.00 84.31 171 GLU A CA 1
ATOM 1333 C C . GLU A 1 171 ? 24.400 0.728 -12.529 1.00 84.31 171 GLU A C 1
ATOM 1335 O O . GLU A 1 171 ? 25.504 0.260 -12.238 1.00 84.31 171 GLU A O 1
ATOM 1340 N N . ALA A 1 172 ? 23.539 0.081 -13.314 1.00 76.88 172 ALA A N 1
ATOM 1341 C CA . ALA A 1 172 ? 23.811 -1.197 -13.943 1.00 76.88 172 ALA A CA 1
ATOM 1342 C C . ALA A 1 172 ? 25.060 -1.134 -14.834 1.00 76.88 172 ALA A C 1
ATOM 1344 O O . ALA A 1 172 ? 25.879 -2.052 -14.779 1.00 76.88 172 ALA A O 1
ATOM 1345 N N . SER A 1 173 ? 25.216 -0.060 -15.610 1.00 74.50 173 SER A N 1
ATOM 1346 C CA . SER A 1 173 ? 26.366 0.155 -16.496 1.00 74.50 173 SER A CA 1
ATOM 1347 C C . SER A 1 173 ? 27.655 0.391 -15.704 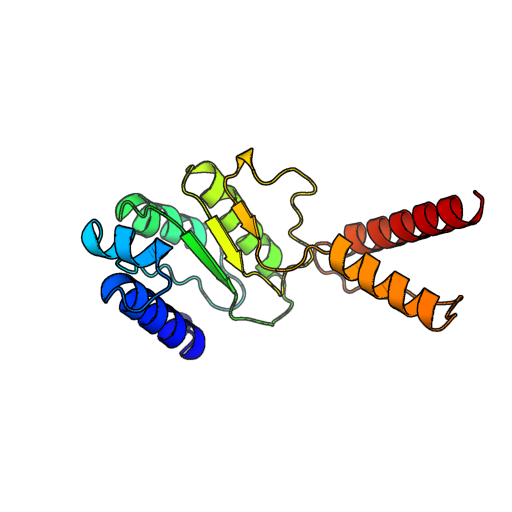1.00 74.50 173 SER A C 1
ATOM 1349 O O . SER A 1 173 ? 28.674 -0.231 -15.993 1.00 74.50 173 SER A O 1
ATOM 1351 N N . ASN A 1 174 ? 27.598 1.199 -14.639 1.00 71.94 174 ASN A N 1
ATOM 1352 C CA . ASN A 1 174 ? 28.748 1.458 -13.765 1.00 71.94 174 ASN A CA 1
ATOM 1353 C C . ASN A 1 174 ? 29.253 0.196 -13.046 1.00 71.94 174 ASN A C 1
ATOM 1355 O O . ASN A 1 174 ? 30.454 0.049 -12.835 1.00 71.94 174 ASN A O 1
ATOM 1359 N N . LYS A 1 175 ? 28.356 -0.733 -12.690 1.00 64.62 175 LYS A N 1
ATOM 1360 C CA . LYS A 1 175 ? 28.720 -2.029 -12.089 1.00 64.62 175 LYS A CA 1
ATOM 1361 C C . LYS A 1 175 ? 29.356 -3.013 -13.076 1.00 64.62 175 LYS A C 1
ATOM 1363 O O . LYS A 1 175 ? 29.989 -3.953 -12.625 1.00 64.62 175 LYS A O 1
ATOM 1368 N N . SER A 1 176 ? 29.180 -2.827 -14.386 1.00 58.16 176 SER A N 1
ATOM 1369 C CA . SER A 1 176 ? 29.827 -3.650 -15.421 1.00 58.16 176 SER A CA 1
ATOM 1370 C C . SER A 1 176 ? 31.190 -3.103 -15.869 1.00 58.16 176 SER A C 1
ATOM 1372 O O . SER A 1 176 ? 31.897 -3.791 -16.595 1.00 58.16 176 SER A O 1
ATOM 1374 N N . ALA A 1 177 ? 31.545 -1.877 -15.464 1.00 51.06 177 ALA A N 1
ATOM 1375 C CA . ALA A 1 177 ? 32.832 -1.236 -15.752 1.00 51.06 177 ALA A CA 1
ATOM 1376 C C . ALA A 1 177 ? 33.869 -1.386 -14.615 1.00 51.06 177 ALA A C 1
ATOM 1378 O O . ALA A 1 177 ? 35.005 -0.939 -14.765 1.00 51.06 177 ALA A O 1
ATOM 1379 N N . LYS A 1 178 ? 33.473 -1.986 -13.487 1.00 41.34 178 LYS A N 1
ATOM 1380 C CA . LYS A 1 178 ? 34.352 -2.448 -12.403 1.00 41.34 178 LYS A CA 1
ATOM 1381 C C . LYS A 1 178 ? 34.467 -3.962 -12.464 1.00 41.34 178 LYS A C 1
ATOM 1383 O O . LYS A 1 178 ? 35.553 -4.455 -12.103 1.00 41.34 178 LYS A O 1
#

Solvent-accessible surface area (backbone atoms only — not comparable to full-atom values): 10736 Å² total; per-residue (Å²): 124,81,53,80,75,57,65,67,59,51,51,50,50,54,50,51,44,48,34,41,48,69,38,75,44,60,77,80,45,30,63,46,29,78,76,47,81,77,80,89,81,90,71,85,70,50,64,70,78,49,53,71,68,57,46,48,48,36,42,56,70,42,44,60,66,67,64,59,81,64,45,79,46,73,66,91,66,83,73,89,55,86,36,58,64,45,53,52,49,42,55,51,55,44,23,74,69,70,39,36,33,42,36,39,49,78,71,46,63,41,73,59,82,89,57,84,40,70,90,38,40,46,46,70,74,40,82,50,50,66,59,53,45,51,53,51,53,51,49,32,58,76,73,65,54,87,75,85,85,88,86,75,67,95,52,76,39,40,70,56,49,56,51,49,49,52,49,54,54,51,53,54,52,58,64,72,77,108

Mean predicted aligned error: 7.97 Å

Organism: Trichostrongylus colubriformis (NCBI:txid6319)

Radius of gyration: 19.71 Å; Cα contacts (8 Å, |Δi|>4): 184; chains: 1; bounding box: 58×36×53 Å